Protein AF-A0A402CU19-F1 (afdb_monomer_lite)

Structure (mmCIF, N/CA/C/O backbone):
data_AF-A0A402CU19-F1
#
_entry.id   AF-A0A402CU19-F1
#
loop_
_atom_site.group_PDB
_atom_site.id
_atom_site.type_symbol
_atom_site.label_atom_id
_atom_site.label_alt_id
_atom_site.label_comp_id
_atom_site.label_asym_id
_atom_site.label_entity_id
_atom_site.label_seq_id
_atom_site.pdbx_PDB_ins_code
_atom_site.Cartn_x
_atom_site.Cartn_y
_atom_site.Cartn_z
_atom_site.occupancy
_atom_site.B_iso_or_equiv
_atom_site.auth_seq_id
_atom_site.auth_comp_id
_atom_site.auth_asym_id
_atom_site.auth_atom_id
_atom_site.pdbx_PDB_model_num
ATOM 1 N N . MET A 1 1 ? 17.625 21.996 -28.709 1.00 79.62 1 MET A N 1
ATOM 2 C CA . MET A 1 1 ? 17.773 21.632 -27.275 1.00 79.62 1 MET A CA 1
ATOM 3 C C . MET A 1 1 ? 16.812 20.531 -26.813 1.00 79.62 1 MET A C 1
ATOM 5 O O . MET A 1 1 ? 17.251 19.685 -26.044 1.00 79.62 1 MET A O 1
ATOM 9 N N . LEU A 1 2 ? 15.555 20.482 -27.286 1.00 87.31 2 LEU A N 1
ATOM 10 C CA . LEU A 1 2 ? 14.560 19.470 -26.874 1.00 87.31 2 LEU A CA 1
ATOM 11 C C . LEU A 1 2 ? 15.039 18.010 -27.024 1.00 87.31 2 LEU A C 1
ATOM 13 O O . LEU A 1 2 ? 14.929 17.229 -26.084 1.00 87.31 2 LEU A O 1
ATOM 17 N N . LEU A 1 3 ? 15.655 17.668 -28.165 1.00 84.00 3 LEU A N 1
ATOM 18 C CA . LEU A 1 3 ? 16.144 16.308 -28.442 1.00 84.00 3 LEU A CA 1
ATOM 19 C C . LEU A 1 3 ? 17.204 15.822 -27.436 1.00 84.00 3 LEU A C 1
ATOM 21 O O . LEU A 1 3 ? 17.228 14.650 -27.076 1.00 84.00 3 LEU A O 1
ATOM 25 N N . ARG A 1 4 ? 18.074 16.725 -26.957 1.00 87.56 4 ARG A N 1
ATOM 26 C CA . ARG A 1 4 ? 19.098 16.390 -25.951 1.00 87.56 4 ARG A CA 1
ATOM 27 C C . ARG A 1 4 ? 18.476 16.090 -24.588 1.00 87.56 4 ARG A C 1
ATOM 29 O O . ARG A 1 4 ? 18.949 15.193 -23.904 1.00 87.56 4 ARG A O 1
ATOM 36 N N . ARG A 1 5 ? 17.409 16.804 -24.207 1.00 91.94 5 ARG A N 1
ATOM 37 C CA . ARG A 1 5 ? 16.685 16.541 -22.952 1.00 91.94 5 ARG A CA 1
ATOM 38 C C . ARG A 1 5 ? 15.981 15.186 -22.995 1.00 91.94 5 ARG A C 1
ATOM 40 O O . ARG A 1 5 ? 16.064 14.431 -22.037 1.00 91.94 5 ARG A O 1
ATOM 47 N N . TRP A 1 6 ? 15.374 14.846 -24.130 1.00 91.12 6 TRP A N 1
ATOM 48 C CA . TRP A 1 6 ? 14.712 13.553 -24.318 1.00 91.12 6 TRP A CA 1
ATOM 49 C C . TRP A 1 6 ? 15.668 12.359 -24.169 1.00 91.12 6 TRP A C 1
ATOM 51 O O . TRP A 1 6 ? 15.333 11.401 -23.479 1.00 91.12 6 TRP A O 1
ATOM 61 N N . LYS A 1 7 ? 16.892 12.454 -24.712 1.00 89.69 7 LYS A N 1
ATOM 62 C CA . LYS A 1 7 ? 17.939 11.423 -24.554 1.00 89.69 7 LYS A CA 1
ATOM 63 C C . LYS A 1 7 ? 18.345 11.162 -23.101 1.00 89.69 7 LYS A C 1
ATOM 65 O O . LYS A 1 7 ? 18.773 10.058 -22.794 1.00 89.69 7 LYS A O 1
ATOM 70 N N . LEU A 1 8 ? 18.223 12.162 -22.225 1.00 92.38 8 LEU A N 1
ATOM 71 C CA . LEU A 1 8 ? 18.528 12.028 -20.796 1.00 92.38 8 LEU A CA 1
ATOM 72 C C . LEU A 1 8 ? 17.333 11.503 -19.990 1.00 92.38 8 LEU A C 1
ATOM 74 O O . LEU A 1 8 ? 17.520 10.729 -19.058 1.00 92.38 8 LEU A O 1
ATOM 78 N N . LEU A 1 9 ? 16.106 11.887 -20.351 1.00 94.44 9 LEU A N 1
ATOM 79 C CA . LEU A 1 9 ? 14.897 11.465 -19.633 1.00 94.44 9 LEU A CA 1
ATOM 80 C C . LEU A 1 9 ? 14.490 10.021 -19.944 1.00 94.44 9 LEU A C 1
ATOM 82 O O . LEU A 1 9 ? 14.025 9.314 -19.054 1.00 94.44 9 LEU A O 1
ATOM 86 N N . MET A 1 10 ? 14.678 9.567 -21.185 1.00 94.25 10 MET A N 1
ATOM 87 C CA . MET A 1 10 ? 14.288 8.222 -21.612 1.00 94.25 10 MET A CA 1
ATOM 88 C C . MET A 1 10 ? 14.957 7.086 -20.808 1.00 94.25 10 MET A C 1
ATOM 90 O O . MET A 1 10 ? 14.225 6.209 -20.347 1.00 94.25 10 MET A O 1
ATOM 94 N N . PRO A 1 11 ? 16.288 7.077 -20.561 1.00 95.56 11 PRO A N 1
ATOM 95 C CA . PRO A 1 11 ? 16.910 6.030 -19.750 1.00 95.56 11 PRO A CA 1
ATOM 96 C C . PRO A 1 11 ? 16.453 6.077 -18.289 1.00 95.56 11 PRO A C 1
ATOM 98 O O . PRO A 1 11 ? 16.239 5.024 -17.696 1.00 95.56 11 PRO A O 1
ATOM 101 N N . LEU A 1 12 ? 16.233 7.271 -17.723 1.00 96.44 12 LEU A N 1
ATOM 102 C CA . LEU A 1 12 ? 15.680 7.405 -16.371 1.00 96.44 12 LEU A CA 1
ATOM 103 C C . LEU A 1 12 ? 14.277 6.797 -16.292 1.00 96.44 12 LEU A C 1
ATOM 105 O O . LEU A 1 12 ? 14.012 5.986 -15.411 1.00 96.44 12 LEU A O 1
ATOM 109 N N . GLY A 1 13 ? 13.414 7.112 -17.262 1.00 95.69 13 GLY A N 1
ATOM 110 C CA . GLY A 1 13 ? 12.089 6.508 -17.370 1.00 95.69 13 GLY A CA 1
ATOM 111 C C . GLY A 1 13 ? 12.154 4.985 -17.503 1.00 95.69 13 GLY A C 1
ATOM 112 O O . GLY A 1 13 ? 11.446 4.282 -16.784 1.00 95.69 13 GLY A O 1
ATOM 113 N N . ALA A 1 14 ? 13.037 4.463 -18.361 1.00 97.00 14 ALA A N 1
ATOM 114 C CA . ALA A 1 14 ? 13.229 3.023 -18.535 1.00 97.00 14 ALA A CA 1
ATOM 115 C C . ALA A 1 14 ? 13.629 2.333 -17.220 1.00 97.00 14 ALA A C 1
ATOM 117 O O . ALA A 1 14 ? 13.015 1.334 -16.849 1.00 97.00 14 ALA A O 1
ATOM 118 N N . ILE A 1 15 ? 14.595 2.897 -16.483 1.00 96.88 15 ILE A N 1
ATOM 119 C CA . ILE A 1 15 ? 15.035 2.380 -15.178 1.00 96.88 15 ILE A CA 1
ATOM 120 C C . ILE A 1 15 ? 13.887 2.420 -14.161 1.00 96.88 15 ILE A C 1
ATOM 122 O O . ILE A 1 15 ? 13.668 1.433 -13.460 1.00 96.88 15 ILE A O 1
ATOM 126 N N . SER A 1 16 ? 13.118 3.513 -14.102 1.00 96.56 16 SER A N 1
ATOM 127 C CA . SER A 1 16 ? 11.965 3.625 -13.200 1.00 96.56 16 SER A CA 1
ATOM 128 C C . SER A 1 16 ? 10.896 2.566 -13.489 1.00 96.56 16 SER A C 1
ATOM 130 O O . SER A 1 16 ? 10.439 1.898 -12.562 1.00 96.56 16 SER A O 1
ATOM 132 N N . PHE A 1 17 ? 10.521 2.366 -14.758 1.00 96.75 17 PHE A N 1
ATOM 133 C CA . PHE A 1 17 ? 9.548 1.335 -15.144 1.00 96.75 17 PHE A CA 1
ATOM 134 C C . PHE A 1 17 ? 10.063 -0.078 -14.877 1.00 96.75 17 PHE A C 1
ATOM 136 O O . PHE A 1 17 ? 9.316 -0.920 -14.379 1.00 96.75 17 PHE A O 1
ATOM 143 N N . PHE A 1 18 ? 11.342 -0.329 -15.156 1.00 96.12 18 PHE A N 1
ATOM 144 C CA . PHE A 1 18 ? 11.970 -1.621 -14.916 1.00 96.12 18 PHE A CA 1
ATOM 145 C C . PHE A 1 18 ? 12.020 -1.955 -13.419 1.00 96.12 18 PHE A C 1
ATOM 147 O O . PHE A 1 18 ? 11.590 -3.034 -13.015 1.00 96.12 18 PHE A O 1
ATOM 154 N N . GLY A 1 19 ? 12.449 -1.005 -12.583 1.00 95.56 19 GLY A N 1
ATOM 155 C CA . GLY A 1 19 ? 12.464 -1.157 -11.127 1.00 95.56 19 GLY A CA 1
ATOM 156 C C . GLY A 1 19 ? 11.065 -1.358 -10.540 1.00 95.56 19 GLY A C 1
ATOM 157 O O . GLY A 1 19 ? 10.860 -2.271 -9.740 1.00 95.56 19 GLY A O 1
ATOM 158 N N . ALA A 1 20 ? 10.080 -0.569 -10.986 1.00 93.88 20 ALA A N 1
ATOM 159 C CA . ALA A 1 20 ? 8.684 -0.742 -10.582 1.00 93.88 20 ALA A CA 1
ATOM 160 C C . ALA A 1 20 ? 8.130 -2.119 -10.993 1.00 93.88 20 ALA A C 1
ATOM 162 O O . ALA A 1 20 ? 7.443 -2.768 -10.202 1.00 93.88 20 ALA A O 1
ATOM 163 N N . GLY A 1 21 ? 8.472 -2.584 -12.198 1.00 95.75 21 GLY A N 1
ATOM 164 C CA . GLY A 1 21 ? 8.089 -3.897 -12.707 1.00 95.75 21 GLY A CA 1
ATOM 165 C C . GLY A 1 21 ? 8.689 -5.047 -11.905 1.00 95.75 21 GLY A C 1
ATOM 166 O O . GLY A 1 21 ? 7.947 -5.931 -11.483 1.00 95.75 21 GLY A O 1
ATOM 167 N N . ILE A 1 22 ? 9.999 -5.014 -11.629 1.00 96.31 22 ILE A N 1
ATOM 168 C CA . ILE A 1 22 ? 10.672 -6.033 -10.807 1.00 96.31 22 ILE A CA 1
ATOM 169 C C . ILE A 1 22 ? 10.070 -6.076 -9.405 1.00 96.31 22 ILE A C 1
ATOM 171 O O . ILE A 1 22 ? 9.725 -7.157 -8.932 1.00 96.31 22 ILE A O 1
ATOM 175 N N . ASN A 1 23 ? 9.906 -4.920 -8.755 1.00 93.62 23 ASN A N 1
ATOM 176 C CA . ASN A 1 23 ? 9.351 -4.866 -7.405 1.00 93.62 23 ASN A CA 1
ATOM 177 C C . ASN A 1 23 ? 7.915 -5.411 -7.367 1.00 93.62 23 ASN A C 1
ATOM 179 O O . ASN A 1 23 ? 7.586 -6.242 -6.525 1.00 93.62 23 ASN A O 1
ATOM 183 N N . GLY A 1 24 ? 7.065 -5.009 -8.318 1.00 93.50 24 GLY A N 1
ATOM 184 C CA . GLY A 1 24 ? 5.695 -5.516 -8.409 1.00 93.50 24 GLY A CA 1
ATOM 185 C C . GLY A 1 24 ? 5.629 -7.023 -8.679 1.00 93.50 24 GLY A C 1
ATOM 186 O O . GLY A 1 24 ? 4.779 -7.709 -8.110 1.00 93.50 24 GLY A O 1
ATOM 187 N N . LEU A 1 25 ? 6.537 -7.547 -9.509 1.00 96.19 25 LEU A N 1
ATOM 188 C CA . LEU A 1 25 ? 6.621 -8.974 -9.812 1.00 96.19 25 LEU A CA 1
ATOM 189 C C . LEU A 1 25 ? 7.078 -9.758 -8.579 1.00 96.19 25 LEU A C 1
ATOM 191 O O . LEU A 1 25 ? 6.451 -10.751 -8.226 1.00 96.19 25 LEU A O 1
ATOM 195 N N . TYR A 1 26 ? 8.122 -9.282 -7.895 1.00 95.38 26 TYR A N 1
ATOM 196 C CA . TYR A 1 26 ? 8.619 -9.875 -6.656 1.00 95.38 26 TYR A CA 1
ATOM 197 C C . TYR A 1 26 ? 7.521 -9.938 -5.593 1.00 95.38 26 TYR A C 1
ATOM 199 O O . TYR A 1 26 ? 7.244 -11.009 -5.061 1.00 95.38 26 TYR A O 1
ATOM 207 N N . VAL A 1 27 ? 6.837 -8.818 -5.341 1.00 93.19 27 VAL A N 1
ATOM 208 C CA . VAL A 1 27 ? 5.745 -8.751 -4.360 1.00 93.19 27 VAL A CA 1
ATOM 209 C C . VAL A 1 27 ? 4.610 -9.708 -4.724 1.00 93.19 27 VAL A C 1
ATOM 211 O O . VAL A 1 27 ? 4.114 -10.413 -3.846 1.00 93.19 27 VAL A O 1
ATOM 214 N N . GLY A 1 28 ? 4.214 -9.769 -5.999 1.00 94.69 28 GLY A N 1
ATOM 215 C CA . GLY A 1 28 ? 3.139 -10.657 -6.440 1.00 94.69 28 GLY A CA 1
ATOM 216 C C . GLY A 1 28 ? 3.508 -12.144 -6.423 1.00 94.69 28 GLY A C 1
ATOM 217 O O . GLY A 1 28 ? 2.655 -12.967 -6.111 1.00 94.69 28 GLY A O 1
ATOM 218 N N . LEU A 1 29 ? 4.765 -12.496 -6.710 1.00 96.00 29 LEU A N 1
ATOM 219 C CA . LEU A 1 29 ? 5.249 -13.881 -6.650 1.00 96.00 29 LEU A CA 1
ATOM 220 C C . LEU A 1 29 ? 5.498 -14.351 -5.213 1.00 96.00 29 LEU A C 1
ATOM 222 O O . LEU A 1 29 ? 5.242 -15.509 -4.900 1.00 96.00 29 LEU A O 1
ATOM 226 N N . ALA A 1 30 ? 5.973 -13.463 -4.337 1.00 95.50 30 ALA A N 1
ATOM 227 C CA . ALA A 1 30 ? 6.199 -13.769 -2.927 1.00 95.50 30 ALA A CA 1
ATOM 228 C C . ALA A 1 30 ? 4.889 -13.873 -2.126 1.00 95.50 30 ALA A C 1
ATOM 230 O O . ALA A 1 30 ? 4.855 -14.542 -1.096 1.00 95.50 30 ALA A O 1
ATOM 231 N N . ASN A 1 31 ? 3.811 -13.232 -2.594 1.00 95.44 31 ASN A N 1
ATOM 232 C CA . ASN A 1 31 ? 2.518 -13.184 -1.908 1.00 95.44 31 ASN A CA 1
ATOM 233 C C . ASN A 1 31 ? 1.363 -13.610 -2.840 1.00 95.44 31 ASN A C 1
ATOM 235 O O . ASN A 1 31 ? 0.489 -12.794 -3.144 1.00 95.44 31 ASN A O 1
ATOM 239 N N . PRO A 1 32 ? 1.324 -14.876 -3.303 1.00 95.31 32 PRO A N 1
ATOM 240 C CA . PRO A 1 32 ? 0.263 -15.357 -4.192 1.00 95.31 32 PRO A CA 1
ATOM 241 C C . PRO A 1 32 ? -1.101 -15.463 -3.492 1.00 95.31 32 PRO A C 1
ATOM 243 O O . PRO A 1 32 ? -2.140 -15.437 -4.149 1.00 95.31 32 PRO A O 1
ATOM 246 N N . HIS A 1 33 ? -1.099 -15.569 -2.162 1.00 97.19 33 HIS A N 1
ATOM 247 C CA . HIS A 1 33 ? -2.283 -15.643 -1.312 1.00 97.19 33 HIS A CA 1
ATOM 248 C C . HIS A 1 33 ? -2.141 -14.672 -0.137 1.00 97.19 33 HIS A C 1
ATOM 250 O O . HIS A 1 33 ? -1.013 -14.420 0.300 1.00 97.19 33 HIS A O 1
ATOM 256 N N . PRO A 1 34 ? -3.255 -14.137 0.393 1.00 97.75 34 PRO A N 1
ATOM 257 C CA . PRO A 1 34 ? -3.194 -13.243 1.532 1.00 97.75 34 PRO A CA 1
ATOM 258 C C . PRO A 1 34 ? -2.763 -14.016 2.783 1.00 97.75 34 PRO A C 1
ATOM 260 O O . PRO A 1 34 ? -3.332 -15.057 3.124 1.00 97.75 34 PRO A O 1
ATOM 263 N N . LYS A 1 35 ? -1.762 -13.503 3.498 1.00 97.31 35 LYS A N 1
ATOM 264 C CA . LYS A 1 35 ? -1.313 -14.075 4.768 1.00 97.31 35 LYS A CA 1
ATOM 265 C C . LYS A 1 35 ? -2.293 -13.697 5.875 1.00 97.31 35 LYS A C 1
ATOM 267 O O . LYS A 1 35 ? -2.519 -12.517 6.127 1.00 97.31 35 LYS A O 1
ATOM 272 N N . THR A 1 36 ? -2.869 -14.694 6.542 1.00 97.69 36 THR A N 1
ATOM 273 C CA . THR A 1 36 ? -3.815 -14.454 7.642 1.00 97.69 36 THR A CA 1
ATOM 274 C C . THR A 1 36 ? -3.078 -14.081 8.925 1.00 97.69 36 THR A C 1
ATOM 276 O O . THR A 1 36 ? -2.109 -14.745 9.297 1.00 97.69 36 THR A O 1
ATOM 279 N N . MET A 1 37 ? -3.530 -13.022 9.593 1.00 97.00 37 MET A N 1
ATOM 280 C CA . MET A 1 37 ? -2.935 -12.500 10.823 1.00 97.00 37 MET A CA 1
ATOM 281 C C . MET A 1 37 ? -4.011 -11.810 11.663 1.00 97.00 37 MET A C 1
ATOM 283 O O . MET A 1 37 ? -4.941 -11.231 11.120 1.00 97.00 37 MET A O 1
ATOM 287 N N . THR A 1 38 ? -3.917 -11.862 12.987 1.00 97.12 38 THR A N 1
ATOM 288 C CA . THR A 1 38 ? -4.876 -11.129 13.839 1.00 97.12 38 THR A CA 1
ATOM 289 C C . THR A 1 38 ? -4.484 -9.656 13.957 1.00 97.12 38 THR A C 1
ATOM 291 O O . THR A 1 38 ? -3.296 -9.334 13.890 1.00 97.12 38 THR A O 1
ATOM 294 N N . ALA A 1 39 ? -5.450 -8.763 14.193 1.00 95.50 39 ALA A N 1
ATOM 295 C CA . ALA A 1 39 ? -5.179 -7.338 14.420 1.00 95.50 39 ALA A CA 1
ATOM 296 C C . ALA A 1 39 ? -4.162 -7.106 15.555 1.00 95.50 39 ALA A C 1
ATOM 298 O O . ALA A 1 39 ? -3.282 -6.258 15.439 1.00 95.50 39 ALA A O 1
ATOM 299 N N . ASN A 1 40 ? -4.222 -7.921 16.616 1.00 94.31 40 ASN A N 1
ATOM 300 C CA . ASN A 1 40 ? -3.264 -7.847 17.717 1.00 94.31 40 ASN A CA 1
ATOM 301 C C . ASN A 1 40 ? -1.837 -8.186 17.274 1.00 94.31 40 ASN A C 1
ATOM 303 O O . ASN A 1 40 ? -0.917 -7.412 17.523 1.00 94.31 40 ASN A O 1
ATOM 307 N N . GLN A 1 41 ? -1.648 -9.295 16.556 1.00 94.81 41 GLN A N 1
ATOM 308 C CA . GLN A 1 41 ? -0.329 -9.636 16.026 1.00 94.81 41 GLN A CA 1
ATOM 309 C C . GLN A 1 41 ? 0.182 -8.539 15.089 1.00 94.81 41 GLN A C 1
ATOM 311 O O . GLN A 1 41 ? 1.372 -8.239 15.092 1.00 94.81 41 GLN A O 1
ATOM 316 N N . PHE A 1 42 ? -0.707 -7.980 14.264 1.00 93.50 42 PHE A N 1
ATOM 317 C CA . PHE A 1 42 ? -0.351 -7.016 13.226 1.00 93.50 42 PHE A CA 1
ATOM 318 C C . PHE A 1 42 ? 0.182 -5.708 13.819 1.00 93.50 42 PHE A C 1
ATOM 320 O O . PHE A 1 42 ? 1.130 -5.139 13.291 1.00 93.50 42 PHE A O 1
ATOM 327 N N . ALA A 1 43 ? -0.371 -5.274 14.951 1.00 90.19 43 ALA A N 1
ATOM 328 C CA . ALA A 1 43 ? 0.107 -4.095 15.662 1.00 90.19 43 ALA A CA 1
ATOM 329 C C . ALA A 1 43 ? 1.466 -4.299 16.360 1.00 90.19 43 ALA A C 1
ATOM 331 O O . ALA A 1 43 ? 2.220 -3.347 16.520 1.00 90.19 43 ALA A O 1
ATOM 332 N N . HIS A 1 44 ? 1.797 -5.528 16.773 1.00 90.38 44 HIS A N 1
ATOM 333 C CA . HIS A 1 44 ? 3.054 -5.816 17.483 1.00 90.38 44 HIS A CA 1
ATOM 334 C C . HIS A 1 44 ? 4.206 -6.207 16.551 1.00 90.38 44 HIS A C 1
ATOM 336 O O . HIS A 1 44 ? 5.376 -6.046 16.897 1.00 90.38 44 HIS A O 1
ATOM 342 N N . ILE A 1 45 ? 3.892 -6.764 15.382 1.00 90.44 45 ILE A N 1
ATOM 343 C CA . ILE A 1 45 ? 4.875 -7.217 14.401 1.00 90.44 45 ILE A CA 1
ATOM 344 C C . ILE A 1 45 ? 4.739 -6.303 13.193 1.00 90.44 45 ILE A C 1
ATOM 346 O O . ILE A 1 45 ? 3.844 -6.522 12.383 1.00 90.44 45 ILE A O 1
ATOM 350 N N . ALA A 1 46 ? 5.641 -5.324 13.065 1.00 82.62 46 ALA A N 1
ATOM 351 C CA . ALA A 1 46 ? 5.719 -4.452 11.895 1.00 82.62 46 ALA A CA 1
ATOM 352 C C . ALA A 1 46 ? 5.798 -5.318 10.619 1.00 82.62 46 ALA A C 1
ATOM 354 O O . ALA A 1 46 ? 6.831 -5.950 10.363 1.00 82.62 46 ALA A O 1
ATOM 355 N N . PRO A 1 47 ? 4.709 -5.431 9.840 1.00 88.19 47 PRO A N 1
ATOM 356 C CA . PRO A 1 47 ? 4.666 -6.373 8.744 1.00 88.19 47 PRO A CA 1
ATOM 357 C C . PRO A 1 47 ? 5.436 -5.805 7.556 1.00 88.19 47 PRO A C 1
ATOM 359 O O . PRO A 1 47 ? 5.295 -4.640 7.185 1.00 88.19 47 PRO A O 1
ATOM 362 N N . ASN A 1 48 ? 6.224 -6.663 6.910 1.00 89.75 48 ASN A N 1
ATOM 363 C CA . ASN A 1 48 ? 6.822 -6.339 5.618 1.00 89.75 48 ASN A CA 1
ATOM 364 C C . ASN A 1 48 ? 5.726 -6.146 4.559 1.00 89.75 48 ASN A C 1
ATOM 366 O O . ASN A 1 48 ? 4.608 -6.649 4.710 1.00 89.75 48 ASN A O 1
ATOM 370 N N . SER A 1 49 ? 6.062 -5.479 3.453 1.00 89.38 49 SER A N 1
ATOM 371 C CA . SER A 1 49 ? 5.141 -5.295 2.330 1.00 89.38 49 SER A CA 1
ATOM 372 C C . SER A 1 49 ? 4.642 -6.636 1.824 1.00 89.38 49 SER A C 1
ATOM 374 O O . SER A 1 49 ? 5.414 -7.553 1.545 1.00 89.38 49 SER A O 1
ATOM 376 N N . GLY A 1 50 ? 3.326 -6.750 1.707 1.00 93.44 50 GLY A N 1
ATOM 377 C CA . GLY A 1 50 ? 2.693 -8.003 1.339 1.00 93.44 50 GLY A CA 1
ATOM 378 C C . GLY A 1 50 ? 1.181 -7.896 1.322 1.00 93.44 50 GLY A C 1
ATOM 379 O O . GLY A 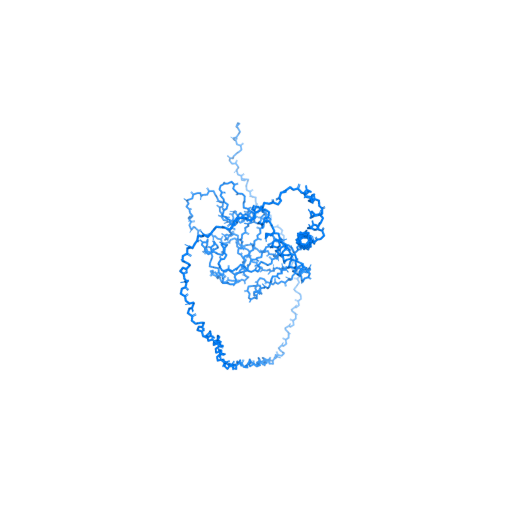1 50 ? 0.609 -6.839 1.600 1.00 93.44 50 GLY A O 1
ATOM 380 N N . TRP A 1 51 ? 0.551 -9.012 0.976 1.00 97.12 51 TRP A N 1
ATOM 381 C CA . TRP A 1 51 ? -0.897 -9.151 0.933 1.00 97.12 51 TRP A CA 1
ATOM 382 C C . TRP A 1 51 ? -1.358 -9.871 2.197 1.00 97.12 51 TRP A C 1
ATOM 384 O O . TRP A 1 51 ? -0.923 -10.995 2.451 1.00 97.12 51 TRP A O 1
ATOM 394 N N . TYR A 1 52 ? -2.205 -9.231 3.002 1.00 97.38 52 TYR A N 1
ATOM 395 C CA . TYR A 1 52 ? -2.611 -9.743 4.310 1.00 97.38 52 TYR A CA 1
ATOM 396 C C . TYR A 1 52 ? -4.130 -9.810 4.439 1.00 97.38 52 TYR A C 1
ATOM 398 O O . TYR A 1 52 ? -4.857 -9.002 3.862 1.00 97.38 52 TYR A O 1
ATOM 406 N N . HIS A 1 53 ? -4.588 -10.779 5.224 1.00 98.12 53 HIS A N 1
ATOM 407 C CA . HIS A 1 53 ? -5.957 -10.900 5.705 1.00 98.12 53 HIS A CA 1
ATOM 408 C C . HIS A 1 53 ? -5.932 -10.715 7.224 1.00 98.12 53 HIS A C 1
ATOM 410 O O . HIS A 1 53 ? -5.499 -11.606 7.959 1.00 98.12 53 HIS A O 1
ATOM 416 N N . VAL A 1 54 ? -6.307 -9.523 7.678 1.00 97.50 54 VAL A N 1
ATOM 417 C CA . VAL A 1 54 ? -6.275 -9.124 9.082 1.00 97.50 54 VAL A CA 1
ATOM 418 C C . VAL A 1 54 ? -7.627 -9.398 9.723 1.00 97.50 54 VAL A C 1
ATOM 420 O O . VAL A 1 54 ? -8.638 -8.858 9.281 1.00 97.50 54 VAL A O 1
ATOM 423 N N . THR A 1 55 ? -7.642 -10.221 10.772 1.00 98.06 55 THR A N 1
ATOM 424 C CA . THR A 1 55 ? -8.878 -10.657 11.433 1.00 98.06 55 THR A CA 1
ATOM 425 C C . THR A 1 55 ? -9.047 -10.087 12.836 1.00 98.06 55 THR A C 1
ATOM 427 O O . THR A 1 55 ? -8.076 -9.805 13.548 1.00 98.06 55 THR A O 1
ATOM 430 N N . GLY A 1 56 ? -10.307 -9.953 13.257 1.00 95.31 56 GLY A N 1
ATOM 431 C CA . GLY A 1 56 ? -10.663 -9.653 14.648 1.00 95.31 56 GLY A CA 1
ATOM 432 C C . GLY A 1 56 ? -10.358 -8.228 15.119 1.00 95.31 56 GLY A C 1
ATOM 433 O O . GLY A 1 56 ? -10.268 -8.016 16.326 1.00 95.31 56 GLY A O 1
ATOM 434 N N . GLY A 1 57 ? -10.192 -7.278 14.197 1.00 95.81 57 GLY A N 1
ATOM 435 C CA . GLY A 1 57 ? -10.071 -5.855 14.514 1.00 95.81 57 GLY A CA 1
ATOM 436 C C . GLY A 1 57 ? -11.420 -5.127 14.544 1.00 95.81 57 GLY A C 1
ATOM 437 O O . GLY A 1 57 ? -12.445 -5.645 14.085 1.00 95.81 57 GLY A O 1
ATOM 438 N N . TYR A 1 58 ? -11.401 -3.912 15.086 1.00 96.00 58 TYR A N 1
ATOM 439 C CA . TYR A 1 58 ? -12.531 -2.986 15.086 1.00 96.00 58 TYR A CA 1
ATOM 440 C C . TYR A 1 58 ? -12.148 -1.729 14.317 1.00 96.00 58 TYR A C 1
ATOM 442 O O . TYR A 1 58 ? -11.162 -1.078 14.646 1.00 96.00 58 TYR A O 1
ATOM 450 N N . LEU A 1 59 ? -12.924 -1.387 13.297 1.00 96.25 59 LEU A N 1
ATOM 451 C CA . LEU A 1 59 ? -12.783 -0.124 12.587 1.00 96.25 59 LEU A CA 1
ATOM 452 C C . LEU A 1 59 ? -13.506 0.973 13.364 1.00 96.25 59 LEU A C 1
ATOM 454 O O . LEU A 1 59 ? -14.704 0.832 13.622 1.00 96.25 59 LEU A O 1
ATOM 458 N N . ASP A 1 60 ? -12.802 2.047 13.715 1.00 95.12 60 ASP A N 1
ATOM 459 C CA . ASP A 1 60 ? -13.412 3.247 14.292 1.00 95.12 60 ASP A CA 1
ATOM 460 C C . ASP A 1 60 ? -13.832 4.210 13.180 1.00 95.12 60 ASP A C 1
ATOM 462 O O . ASP A 1 60 ? -13.039 5.002 12.665 1.00 95.12 60 ASP A O 1
ATOM 466 N N . LEU A 1 61 ? -15.111 4.136 12.812 1.00 94.00 61 LEU A N 1
ATOM 467 C CA . LEU A 1 61 ? -15.697 4.969 11.763 1.00 94.00 61 LEU A CA 1
ATOM 468 C C . LEU A 1 61 ? -15.812 6.442 12.179 1.00 94.00 61 LEU A C 1
ATOM 470 O O . LEU A 1 61 ? -15.943 7.307 11.321 1.00 94.00 61 LEU A O 1
ATOM 474 N N . SER A 1 62 ? -15.744 6.747 13.480 1.00 90.44 62 SER A N 1
ATOM 475 C CA . SER A 1 62 ? -15.834 8.128 13.969 1.00 90.44 62 SER A CA 1
ATOM 476 C C . SER A 1 62 ? -14.552 8.931 13.713 1.00 90.44 62 SER A C 1
ATOM 478 O O . SER A 1 62 ? -14.594 10.163 13.679 1.00 90.44 62 SER A O 1
ATOM 480 N N . GLN A 1 63 ? -13.430 8.235 13.492 1.00 87.62 63 GLN A N 1
ATOM 481 C CA . GLN A 1 63 ? -12.103 8.803 13.248 1.00 87.62 63 GLN A CA 1
ATOM 482 C C . GLN A 1 63 ? -11.641 8.629 11.793 1.00 87.62 63 GLN A C 1
ATOM 484 O O . GLN A 1 63 ? -10.444 8.546 11.513 1.00 87.62 63 GLN A O 1
ATOM 489 N N . SER A 1 64 ? -12.576 8.561 10.845 1.00 91.12 64 SER A N 1
ATOM 490 C CA . SER A 1 64 ? -12.240 8.466 9.426 1.00 91.12 64 SER A CA 1
ATOM 491 C C . SER A 1 64 ? -11.687 9.779 8.869 1.00 91.12 64 SER A C 1
ATOM 493 O O . SER A 1 64 ? -12.227 10.856 9.139 1.00 91.12 64 SER A O 1
ATOM 495 N N . ILE A 1 65 ? -10.676 9.696 8.006 1.00 90.50 65 ILE A N 1
ATOM 496 C CA . ILE A 1 65 ? -10.176 10.835 7.231 1.00 90.50 65 ILE A CA 1
ATOM 497 C C . ILE A 1 65 ? -10.370 10.567 5.744 1.00 90.50 65 ILE A C 1
ATOM 499 O O . ILE A 1 65 ? -9.678 9.728 5.166 1.00 90.50 65 ILE A O 1
ATOM 503 N N . ALA A 1 66 ? -11.256 11.342 5.128 1.00 90.69 66 ALA A N 1
ATOM 504 C CA . ALA A 1 66 ? -11.470 11.329 3.690 1.00 90.69 66 ALA A CA 1
ATOM 505 C C . ALA A 1 66 ? -10.379 12.116 2.954 1.00 90.69 66 ALA A C 1
ATOM 507 O O . ALA A 1 66 ? -10.080 13.265 3.307 1.00 90.69 66 ALA A O 1
ATOM 508 N N . LEU A 1 67 ? -9.785 11.505 1.925 1.00 88.25 67 LEU A N 1
ATOM 509 C CA . LEU A 1 67 ? -8.786 12.130 1.059 1.00 88.25 67 LEU A CA 1
ATOM 510 C C . LEU A 1 67 ? -9.108 11.907 -0.432 1.00 88.25 67 LEU A C 1
ATOM 512 O O . LEU A 1 67 ? -9.684 10.900 -0.846 1.00 88.25 67 LEU A O 1
ATOM 516 N N . THR A 1 68 ? -8.727 12.878 -1.257 1.00 88.50 68 THR A N 1
ATOM 517 C CA . THR A 1 68 ? -8.764 12.817 -2.726 1.00 88.50 68 THR A CA 1
ATOM 518 C C . THR A 1 68 ? -7.554 12.064 -3.274 1.00 88.50 68 THR A C 1
ATOM 520 O O . THR A 1 68 ? -6.585 11.834 -2.553 1.00 88.50 68 THR A O 1
ATOM 523 N N . ASP A 1 69 ? -7.557 11.718 -4.566 1.00 83.12 69 ASP A N 1
ATOM 524 C CA . ASP A 1 69 ? -6.459 10.976 -5.212 1.00 83.12 69 ASP A CA 1
ATOM 525 C C . ASP A 1 69 ? -5.078 11.629 -5.043 1.00 83.12 69 ASP A C 1
ATOM 527 O O . ASP A 1 69 ? -4.070 10.932 -4.912 1.00 83.12 69 ASP A O 1
ATOM 531 N N . ASP A 1 70 ? -5.027 12.958 -4.977 1.00 80.94 70 ASP A N 1
ATOM 532 C CA . ASP A 1 70 ? -3.811 13.745 -4.764 1.00 80.94 70 ASP A CA 1
ATOM 533 C C . ASP A 1 70 ? -3.437 13.933 -3.277 1.00 80.94 70 ASP A C 1
ATOM 535 O O . ASP A 1 70 ? -2.518 14.690 -2.949 1.00 80.94 70 ASP A O 1
ATOM 539 N N . GLY A 1 71 ? -4.127 13.238 -2.367 1.00 78.31 71 GLY A N 1
ATOM 540 C CA . GLY A 1 71 ? -3.875 13.250 -0.925 1.00 78.31 71 GLY A CA 1
ATOM 541 C C . GLY A 1 71 ? -4.304 14.545 -0.233 1.00 78.31 71 GLY A C 1
ATOM 542 O O . GLY A 1 71 ? -3.788 14.879 0.842 1.00 78.31 71 GLY A O 1
ATOM 543 N N . ARG A 1 72 ? -5.206 15.319 -0.846 1.00 82.56 72 ARG A N 1
ATOM 544 C CA . ARG A 1 72 ? -5.807 16.516 -0.243 1.00 82.56 72 ARG A CA 1
ATOM 545 C C . ARG A 1 72 ? -7.126 16.159 0.434 1.00 82.56 72 ARG A C 1
ATOM 547 O O . ARG A 1 72 ? -7.667 15.079 0.246 1.00 82.56 72 ARG A O 1
ATOM 554 N N . ARG A 1 73 ? -7.615 17.059 1.288 1.00 81.81 73 ARG A N 1
ATOM 555 C CA . ARG A 1 73 ? -8.983 16.931 1.798 1.00 81.81 73 ARG A CA 1
ATOM 556 C C . ARG A 1 73 ? -9.935 17.307 0.658 1.00 81.81 73 ARG A C 1
ATOM 558 O O . ARG A 1 73 ? -9.630 18.302 -0.006 1.00 81.81 73 ARG A O 1
ATOM 565 N N . PRO A 1 74 ? -11.024 16.554 0.439 1.00 80.88 74 PRO A N 1
ATOM 566 C CA . PRO A 1 74 ? -11.999 16.894 -0.588 1.00 80.88 74 PRO A CA 1
ATOM 567 C C . PRO A 1 74 ? -12.554 18.295 -0.321 1.00 80.88 74 PRO A C 1
ATOM 569 O O . PRO A 1 74 ? -12.954 18.614 0.802 1.00 80.88 74 PRO A O 1
ATOM 572 N N . GLY A 1 75 ? -12.490 19.156 -1.337 1.00 82.69 75 GLY A N 1
ATOM 573 C CA . GLY A 1 75 ? -13.161 20.446 -1.329 1.00 82.69 75 GLY A CA 1
ATOM 574 C C . GLY A 1 75 ? -14.646 20.311 -1.660 1.00 82.69 75 GLY A C 1
ATOM 575 O O . GLY A 1 75 ? -15.177 19.219 -1.861 1.00 82.69 75 GLY A O 1
ATOM 576 N N . TYR A 1 76 ? -15.329 21.451 -1.751 1.00 79.38 76 TYR A N 1
ATOM 577 C CA . TYR A 1 76 ? -16.722 21.483 -2.182 1.00 79.38 76 TYR A CA 1
ATOM 578 C C . TYR A 1 76 ? -16.848 20.979 -3.630 1.00 79.38 76 TYR A C 1
ATOM 580 O O . TYR A 1 76 ? -16.312 21.599 -4.547 1.00 79.38 76 TYR A O 1
ATOM 588 N N . GLY A 1 77 ? -17.559 19.865 -3.822 1.00 80.56 77 GLY A N 1
ATOM 589 C CA . GLY A 1 77 ? -17.748 19.216 -5.124 1.00 80.56 77 GLY A CA 1
ATOM 590 C C . GLY A 1 77 ? -16.702 18.155 -5.485 1.00 80.56 77 GLY A C 1
ATOM 591 O O . GLY A 1 77 ? -16.879 17.476 -6.495 1.00 80.56 77 GLY A O 1
ATOM 592 N N . ASP A 1 78 ? -15.659 17.966 -4.671 1.00 84.38 78 ASP A N 1
ATOM 593 C CA . ASP A 1 78 ? -14.706 16.874 -4.869 1.00 84.38 78 ASP A CA 1
ATOM 594 C C . ASP A 1 78 ? -15.251 15.585 -4.248 1.00 84.38 78 ASP A C 1
ATOM 596 O O . ASP A 1 78 ? -15.654 15.554 -3.084 1.00 84.38 78 ASP A O 1
ATOM 600 N N . HIS A 1 79 ? -15.211 14.492 -5.005 1.00 82.44 79 HIS A N 1
ATOM 601 C CA . HIS A 1 79 ? -15.504 13.175 -4.454 1.00 82.44 79 HIS A CA 1
ATOM 602 C C . HIS A 1 79 ? -14.255 12.621 -3.755 1.00 82.44 79 HIS A C 1
ATOM 604 O O . HIS A 1 79 ? -13.182 12.596 -4.370 1.00 82.44 79 HIS A O 1
ATOM 610 N N . PRO A 1 80 ? -14.354 12.173 -2.490 1.00 87.06 80 PRO A N 1
ATOM 611 C CA . PRO A 1 80 ? -13.250 11.476 -1.850 1.00 87.06 80 PRO A CA 1
ATOM 612 C C . PRO A 1 80 ? -12.928 10.209 -2.644 1.00 87.06 80 PRO A C 1
ATOM 614 O O . PRO A 1 80 ? -13.824 9.472 -3.052 1.00 87.06 80 PRO A O 1
ATOM 617 N N . ALA A 1 81 ? -11.642 9.974 -2.888 1.00 89.94 81 ALA A N 1
ATOM 618 C CA . ALA A 1 81 ? -11.192 8.782 -3.599 1.00 89.94 81 ALA A CA 1
ATOM 619 C C . ALA A 1 81 ? -11.002 7.602 -2.638 1.00 89.94 81 ALA A C 1
ATOM 621 O O . ALA A 1 81 ? -11.136 6.444 -3.034 1.00 89.94 81 ALA A O 1
ATOM 622 N N . TYR A 1 82 ? -10.656 7.897 -1.382 1.00 92.50 82 TYR A N 1
ATOM 623 C CA . TYR A 1 82 ? -10.443 6.903 -0.341 1.00 92.50 82 TYR A CA 1
ATOM 624 C C . TYR A 1 82 ? -10.550 7.513 1.061 1.00 92.50 82 TYR A C 1
ATOM 626 O O . TYR A 1 82 ? -10.185 8.671 1.280 1.00 92.50 82 TYR A O 1
ATOM 634 N N . ASP A 1 83 ? -10.941 6.676 2.020 1.00 93.75 83 ASP A N 1
ATOM 635 C CA . ASP A 1 83 ? -10.992 7.006 3.444 1.00 93.75 83 ASP A CA 1
ATOM 636 C C . ASP A 1 83 ? -9.949 6.204 4.222 1.00 93.75 83 ASP A C 1
ATOM 638 O O . ASP A 1 83 ? -9.765 5.005 3.995 1.00 93.75 83 ASP A O 1
ATOM 642 N N . TYR A 1 84 ? -9.270 6.866 5.158 1.00 94.62 84 TYR A N 1
ATOM 643 C CA . TYR A 1 84 ? -8.393 6.230 6.140 1.00 94.62 84 TYR A CA 1
ATOM 644 C C . TYR A 1 84 ? -9.153 6.063 7.446 1.00 94.62 84 TYR A C 1
ATOM 646 O O . TYR A 1 84 ? -9.561 7.051 8.050 1.00 94.62 84 TYR A O 1
ATOM 654 N N . ILE A 1 85 ? -9.317 4.821 7.882 1.00 95.25 85 ILE A N 1
ATOM 655 C CA . ILE A 1 85 ? -10.084 4.455 9.072 1.00 95.25 85 ILE A CA 1
ATOM 656 C C . ILE A 1 85 ? -9.139 3.770 10.059 1.00 95.25 85 ILE A C 1
ATOM 658 O O . ILE A 1 85 ? -8.383 2.876 9.672 1.00 95.25 85 ILE A O 1
ATOM 662 N N . ALA A 1 86 ? -9.152 4.193 11.322 1.00 95.25 86 ALA A N 1
ATOM 663 C CA . ALA A 1 86 ? -8.327 3.592 12.366 1.00 95.25 86 ALA A CA 1
ATOM 664 C C . ALA A 1 86 ? -8.782 2.151 12.654 1.00 95.25 86 ALA A C 1
ATOM 666 O O . ALA A 1 86 ? -9.977 1.890 12.822 1.00 95.25 86 ALA A O 1
ATOM 667 N N . LEU A 1 87 ? -7.831 1.215 12.707 1.00 95.69 87 LEU A N 1
ATOM 668 C CA . LEU A 1 87 ? -8.078 -0.177 13.077 1.00 95.69 87 LEU A CA 1
ATOM 669 C C . LEU A 1 87 ? -7.564 -0.430 14.493 1.00 95.69 87 LEU A C 1
ATOM 671 O O . LEU A 1 87 ? -6.359 -0.452 14.733 1.00 95.69 87 LEU A O 1
ATOM 675 N N . HIS A 1 88 ? -8.496 -0.685 15.402 1.00 95.94 88 HIS A N 1
ATOM 676 C CA . HIS A 1 88 ? -8.223 -0.971 16.801 1.00 95.94 88 HIS A CA 1
ATOM 677 C C . HIS A 1 88 ? -8.187 -2.464 17.100 1.00 95.94 88 HIS A C 1
ATOM 679 O O . HIS A 1 88 ? -8.886 -3.285 16.486 1.00 95.94 88 HIS A O 1
ATOM 685 N N . GLN A 1 89 ? -7.381 -2.811 18.099 1.00 95.50 89 GLN A N 1
ATOM 686 C CA . GLN A 1 89 ? -7.305 -4.168 18.620 1.00 95.50 89 GLN A CA 1
ATOM 687 C C . GLN A 1 89 ? -8.448 -4.443 19.609 1.00 95.50 89 GLN A C 1
ATOM 689 O O . GLN A 1 89 ? -8.933 -3.534 20.287 1.00 95.50 89 GLN A O 1
ATOM 694 N N . PRO A 1 90 ? -8.869 -5.712 19.765 1.00 92.25 90 PRO A N 1
ATOM 695 C CA . PRO A 1 90 ? -9.763 -6.079 20.854 1.00 92.25 90 PRO A CA 1
ATOM 696 C C . PRO A 1 90 ? -9.110 -5.746 22.204 1.00 92.25 90 PRO A C 1
ATOM 698 O O . PRO A 1 90 ? -7.987 -6.175 22.467 1.00 92.25 90 PRO A O 1
ATOM 701 N N . ASN A 1 91 ? -9.846 -5.050 23.074 1.00 91.69 91 ASN A N 1
ATOM 702 C CA . ASN A 1 91 ? -9.415 -4.633 24.419 1.00 91.69 91 ASN A CA 1
ATOM 703 C C . ASN A 1 91 ? -8.285 -3.588 24.453 1.00 91.69 91 ASN A C 1
ATOM 705 O O . ASN A 1 91 ? -7.581 -3.479 25.457 1.00 91.69 91 ASN A O 1
ATOM 709 N N . GLU A 1 92 ? -8.098 -2.826 23.377 1.00 92.56 92 GLU A N 1
ATOM 710 C CA . GLU A 1 92 ? -7.184 -1.687 23.384 1.00 92.56 92 GLU A CA 1
ATOM 711 C C . GLU A 1 92 ? -7.666 -0.607 24.364 1.00 92.56 92 GLU A C 1
ATOM 713 O O . GLU A 1 92 ? -8.865 -0.332 24.472 1.00 92.56 92 GLU A O 1
ATOM 718 N N . ALA A 1 93 ? -6.739 -0.010 25.118 1.00 92.19 93 ALA A N 1
ATOM 719 C CA . ALA A 1 93 ? -7.098 1.037 26.062 1.00 92.19 93 ALA A CA 1
ATOM 720 C C . ALA A 1 93 ? -7.567 2.295 25.303 1.00 92.19 93 ALA A C 1
ATOM 722 O O . ALA A 1 93 ? -7.000 2.623 24.253 1.00 92.19 93 ALA A O 1
ATOM 723 N N . PRO A 1 94 ? -8.554 3.042 25.830 1.00 86.31 94 PRO A N 1
ATOM 724 C CA . PRO A 1 94 ? -8.936 4.327 25.258 1.00 86.31 94 PRO A CA 1
ATOM 725 C C . PRO A 1 94 ? -7.716 5.251 25.154 1.00 86.31 94 PRO A C 1
ATOM 727 O O . PRO A 1 94 ? -6.923 5.329 26.091 1.00 86.31 94 PRO A O 1
ATOM 730 N N . ASN A 1 95 ? -7.592 5.981 24.042 1.00 85.69 95 ASN A N 1
ATOM 731 C CA . ASN A 1 95 ? -6.479 6.900 23.748 1.00 85.69 95 ASN A CA 1
ATOM 732 C C . ASN A 1 95 ? -5.112 6.237 23.492 1.00 85.69 95 ASN A C 1
ATOM 734 O O . ASN A 1 95 ? -4.089 6.923 23.528 1.00 85.69 95 ASN A O 1
ATOM 738 N N . THR A 1 96 ? -5.068 4.930 23.221 1.00 91.81 96 THR A N 1
ATOM 739 C CA . THR A 1 96 ? -3.838 4.297 22.719 1.00 91.81 96 THR A CA 1
ATOM 740 C C . THR A 1 96 ? -3.522 4.843 21.321 1.00 91.81 96 THR A C 1
ATOM 742 O O . THR A 1 96 ? -4.451 4.995 20.521 1.00 91.81 96 THR A O 1
ATOM 745 N N . PRO A 1 97 ? -2.252 5.179 21.013 1.00 93.25 97 PRO A N 1
ATOM 746 C CA . PRO A 1 97 ? -1.877 5.622 19.680 1.00 93.25 97 PRO A CA 1
ATOM 747 C C . PRO A 1 97 ? -2.249 4.596 18.608 1.00 93.25 97 PRO A C 1
ATOM 749 O O . PRO A 1 97 ? -1.974 3.404 18.747 1.00 93.25 97 PRO A O 1
ATOM 752 N N . VAL A 1 98 ? -2.855 5.067 17.522 1.00 92.75 98 VAL A N 1
ATOM 753 C CA . VAL A 1 98 ? -3.278 4.204 16.420 1.00 92.75 98 VAL A CA 1
ATO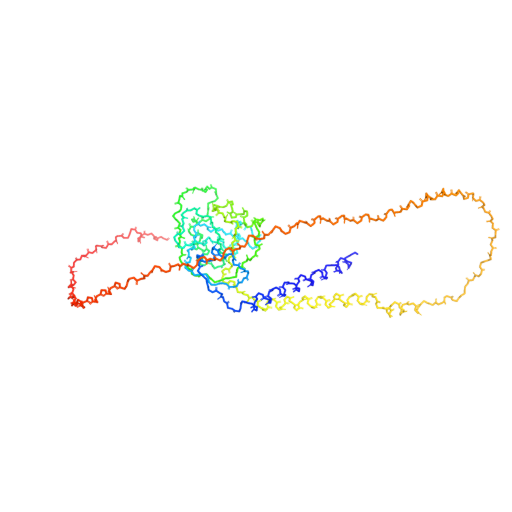M 754 C C . VAL A 1 98 ? -2.051 3.812 15.606 1.00 92.75 98 VAL A C 1
ATOM 756 O O . VAL A 1 98 ? -1.392 4.659 15.000 1.00 92.75 98 VAL A O 1
ATOM 759 N N . SER A 1 99 ? -1.761 2.514 15.572 1.00 92.50 99 SER A N 1
ATOM 760 C CA . SER A 1 99 ? -0.654 1.942 14.794 1.00 92.50 99 SER A CA 1
ATOM 761 C C . SER A 1 99 ? -1.067 1.504 13.390 1.00 92.50 99 SER A C 1
ATOM 763 O O . SER A 1 99 ? -0.226 1.435 12.496 1.00 92.50 99 SER A O 1
ATOM 765 N N . VAL A 1 100 ? -2.356 1.227 13.164 1.00 94.00 100 VAL A N 1
ATOM 766 C CA . VAL A 1 100 ? -2.846 0.658 11.903 1.00 94.00 100 VAL A CA 1
ATOM 767 C C . VAL A 1 100 ? -4.001 1.483 11.349 1.00 94.00 100 VAL A C 1
ATOM 769 O O . VAL A 1 100 ? -5.034 1.634 11.998 1.00 94.00 100 VAL A O 1
ATOM 772 N N . PHE A 1 101 ? -3.855 1.956 10.112 1.00 94.88 101 PHE A N 1
ATOM 773 C CA . PHE A 1 101 ? -4.953 2.542 9.343 1.00 94.88 101 PHE A CA 1
ATOM 774 C C . PHE A 1 101 ? -5.332 1.652 8.171 1.00 94.88 101 PHE A C 1
ATOM 776 O O . PHE A 1 101 ? -4.487 1.080 7.479 1.00 94.88 101 PHE A O 1
ATOM 783 N N . VAL A 1 102 ? -6.627 1.590 7.906 1.00 96.19 102 VAL A N 1
ATOM 784 C CA . VAL A 1 102 ? -7.196 0.928 6.742 1.00 96.19 102 VAL A CA 1
ATOM 785 C C . VAL A 1 102 ? -7.606 2.001 5.750 1.00 96.19 102 VAL A C 1
ATOM 787 O O . VAL A 1 102 ? -8.473 2.820 6.032 1.00 96.19 102 VAL A O 1
ATOM 790 N N . ARG A 1 103 ? -6.962 2.001 4.585 1.00 95.94 103 ARG A N 1
ATOM 791 C CA . ARG A 1 103 ? -7.336 2.826 3.442 1.00 95.94 103 ARG A CA 1
ATOM 792 C C . ARG A 1 103 ? -8.349 2.063 2.601 1.00 95.94 103 ARG A C 1
ATOM 794 O O . ARG A 1 103 ? -7.962 1.113 1.918 1.00 95.94 103 ARG A O 1
ATOM 801 N N . THR A 1 104 ? -9.604 2.488 2.615 1.00 96.81 104 THR A N 1
ATOM 802 C CA . THR A 1 104 ? -10.685 1.862 1.848 1.00 96.81 104 THR A CA 1
ATOM 803 C C . THR A 1 104 ? -11.222 2.796 0.768 1.00 96.81 104 THR A C 1
ATOM 805 O O . THR A 1 104 ? -11.185 4.014 0.908 1.00 96.81 104 THR A O 1
ATOM 808 N N . ALA A 1 105 ? -11.683 2.202 -0.329 1.00 95.94 105 ALA A N 1
ATOM 809 C CA . ALA A 1 105 ? -12.445 2.864 -1.389 1.00 95.94 105 ALA A CA 1
ATOM 810 C C . ALA A 1 105 ? -13.837 2.217 -1.541 1.00 95.94 105 ALA A C 1
ATOM 812 O O . ALA A 1 105 ? -14.487 2.370 -2.574 1.00 95.94 105 ALA A O 1
ATOM 813 N N . ASP A 1 106 ? -14.265 1.424 -0.548 1.00 96.50 106 ASP A N 1
ATOM 814 C CA . ASP A 1 106 ? -15.601 0.837 -0.521 1.00 96.50 106 ASP A CA 1
ATOM 815 C C . ASP A 1 106 ? -16.628 1.937 -0.205 1.00 96.50 106 ASP A C 1
ATOM 817 O O . ASP A 1 106 ? -16.611 2.475 0.910 1.00 96.50 106 ASP A O 1
ATOM 821 N N .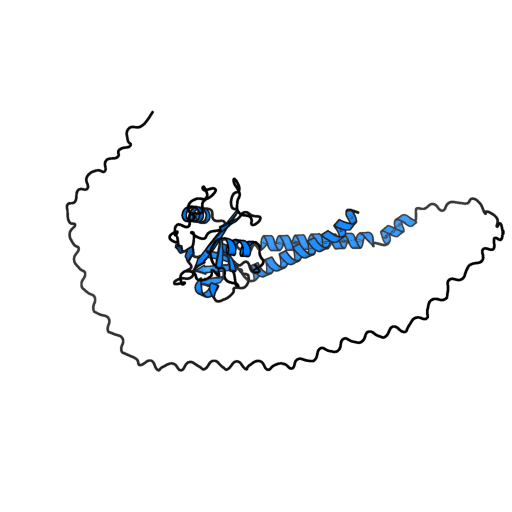 PRO A 1 107 ? -17.550 2.258 -1.134 1.00 94.75 107 PRO A N 1
ATOM 822 C CA . PRO A 1 107 ? -18.540 3.306 -0.915 1.00 94.75 107 PRO A CA 1
ATOM 823 C C . PRO A 1 107 ? -19.415 3.044 0.316 1.00 94.75 107 PRO A C 1
ATOM 825 O O . PRO A 1 107 ? -19.844 3.997 0.958 1.00 94.75 107 PRO A O 1
ATOM 828 N N . ALA A 1 108 ? -19.650 1.781 0.694 1.00 94.25 108 ALA A N 1
ATOM 829 C CA . ALA A 1 108 ? -20.452 1.454 1.871 1.00 94.25 108 ALA A CA 1
ATOM 830 C C . ALA A 1 108 ? -19.730 1.798 3.184 1.00 94.25 108 ALA A C 1
ATOM 832 O O . ALA A 1 108 ? -20.363 2.252 4.138 1.00 94.25 108 ALA A O 1
ATOM 833 N N . LEU A 1 109 ? -18.410 1.589 3.250 1.00 94.12 109 LEU A N 1
ATOM 834 C CA . LEU A 1 109 ? -17.607 1.983 4.411 1.00 94.12 109 LEU A CA 1
ATOM 835 C C . LEU A 1 109 ? -17.412 3.495 4.467 1.00 94.12 109 LEU A C 1
ATOM 837 O O . LEU A 1 109 ? -17.517 4.060 5.550 1.00 94.12 109 LEU A O 1
ATOM 841 N N . MET A 1 110 ? -17.189 4.134 3.318 1.00 93.75 110 MET A N 1
ATOM 842 C CA . MET A 1 110 ? -17.047 5.589 3.228 1.00 93.75 110 MET A CA 1
ATOM 843 C C . MET A 1 110 ? -18.334 6.308 3.641 1.00 93.75 110 MET A C 1
ATOM 845 O O . MET A 1 110 ? -18.299 7.248 4.427 1.00 93.75 110 MET A O 1
ATOM 849 N N . GLN A 1 111 ? -19.496 5.821 3.194 1.00 92.06 111 GLN A N 1
ATOM 850 C CA . GLN A 1 111 ? -20.782 6.368 3.621 1.00 92.06 111 GLN A CA 1
ATOM 851 C C . GLN A 1 111 ? -21.005 6.165 5.126 1.00 92.06 111 GLN A C 1
ATOM 853 O O . GLN A 1 111 ? -21.334 7.115 5.828 1.00 92.06 111 GLN A O 1
ATOM 858 N N . ALA A 1 112 ? -20.745 4.963 5.651 1.00 92.62 112 ALA A N 1
ATOM 859 C CA . ALA A 1 112 ? -20.877 4.696 7.084 1.00 92.62 112 ALA A CA 1
ATOM 860 C C . ALA A 1 112 ? -19.924 5.555 7.938 1.00 92.62 112 ALA A C 1
ATOM 862 O O . ALA A 1 112 ? -20.277 5.963 9.043 1.00 92.62 112 ALA A O 1
ATOM 863 N N . ALA A 1 113 ? -18.724 5.835 7.428 1.00 92.50 113 ALA A N 1
ATOM 864 C CA . ALA A 1 113 ? -17.760 6.747 8.025 1.00 92.50 113 ALA A CA 1
ATOM 865 C C . ALA A 1 113 ? -18.245 8.206 7.977 1.00 92.50 113 ALA A C 1
ATOM 867 O O . ALA A 1 113 ? -18.191 8.916 8.980 1.00 92.50 113 ALA A O 1
ATOM 868 N N . GLN A 1 114 ? -18.809 8.651 6.854 1.00 90.31 114 GLN A N 1
ATOM 869 C CA . GLN A 1 114 ? -19.411 9.978 6.720 1.00 90.31 114 GLN A CA 1
ATOM 870 C C . GLN A 1 114 ? -20.599 10.173 7.679 1.00 90.31 114 GLN A C 1
ATOM 872 O O . GLN A 1 114 ? -20.682 11.202 8.354 1.00 90.31 114 GLN A O 1
ATOM 877 N N . ASP A 1 115 ? -21.458 9.163 7.806 1.00 90.44 115 ASP A N 1
ATOM 878 C CA . ASP A 1 115 ? -22.595 9.152 8.728 1.00 90.44 115 ASP A CA 1
ATOM 879 C C . ASP A 1 115 ? -22.122 9.162 10.193 1.00 90.44 115 ASP A C 1
ATOM 881 O O . ASP A 1 115 ? -22.587 9.970 11.000 1.00 90.44 115 ASP A O 1
ATOM 885 N N . ALA A 1 116 ? -21.133 8.328 10.541 1.00 89.81 116 ALA A N 1
ATOM 886 C CA . ALA A 1 116 ? -20.537 8.287 11.881 1.00 89.81 116 ALA A CA 1
ATOM 887 C C . ALA A 1 116 ? -19.776 9.579 12.226 1.00 89.81 116 ALA A C 1
ATOM 889 O O . ALA A 1 116 ? -19.744 10.013 13.381 1.00 89.81 116 ALA A O 1
ATOM 890 N N . SER A 1 117 ? -19.190 10.225 11.217 1.00 84.94 117 SER A N 1
ATOM 891 C CA . SER A 1 117 ? -18.541 11.528 11.332 1.00 84.94 117 SER A CA 1
ATOM 892 C C . SER A 1 117 ? -19.535 12.702 11.258 1.00 84.94 117 SER A C 1
ATOM 894 O O . SER A 1 117 ? -19.123 13.866 11.224 1.00 84.94 117 SER A O 1
ATOM 896 N N . GLY A 1 118 ? -20.840 12.429 11.325 1.00 79.62 118 GLY A N 1
ATOM 897 C CA . GLY A 1 118 ? -21.885 13.428 11.527 1.00 79.62 118 GLY A CA 1
ATOM 898 C C . GLY A 1 118 ? -22.1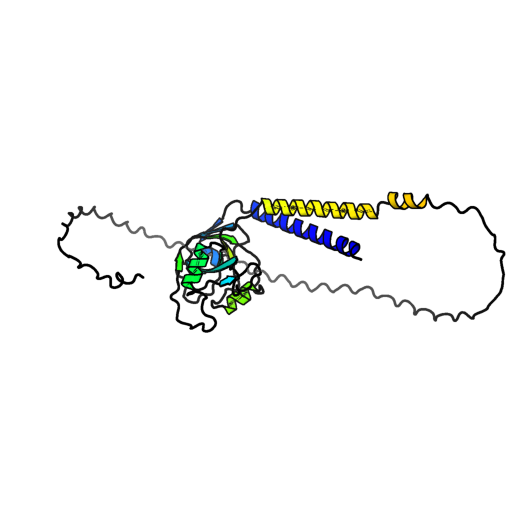75 14.329 10.329 1.00 79.62 118 GLY A C 1
ATOM 899 O O . GLY A 1 118 ? -22.693 15.415 10.558 1.00 79.62 118 GLY A O 1
ATOM 900 N N . GLY A 1 119 ? -21.862 13.895 9.101 1.00 66.75 119 GLY A N 1
ATOM 901 C CA . GLY A 1 119 ? -22.224 14.599 7.867 1.00 66.75 119 GLY A CA 1
ATOM 902 C C . GLY A 1 119 ? -21.484 15.928 7.674 1.00 66.75 119 GLY A C 1
ATOM 903 O O . GLY A 1 119 ? -21.673 16.895 8.404 1.00 66.75 119 GLY A O 1
ATOM 904 N N . SER A 1 120 ? -20.634 15.993 6.652 1.00 53.78 120 SER A N 1
ATOM 905 C CA . SER A 1 120 ? -19.784 17.144 6.307 1.00 53.78 120 SER A CA 1
ATOM 906 C C . SER A 1 120 ? -20.542 18.370 5.742 1.00 53.78 120 SER A C 1
ATOM 908 O O . SER A 1 120 ? -20.043 19.024 4.827 1.00 53.78 120 SER A O 1
ATOM 910 N N . ASP A 1 121 ? -21.715 18.716 6.271 1.00 56.47 121 ASP A N 1
ATOM 911 C CA . ASP A 1 121 ? -22.486 19.882 5.804 1.00 56.47 121 ASP A CA 1
ATOM 912 C C . ASP A 1 121 ? -22.155 21.183 6.559 1.00 56.47 121 ASP A C 1
ATOM 914 O O . ASP A 1 121 ? -22.610 22.260 6.177 1.00 56.47 121 ASP A O 1
ATOM 918 N N . SER A 1 122 ? -21.324 21.149 7.603 1.00 46.75 122 SER A N 1
ATOM 919 C CA . SER A 1 122 ? -21.060 22.326 8.435 1.00 46.75 122 SER A CA 1
ATOM 920 C C . SER A 1 122 ? -19.704 22.969 8.146 1.00 46.75 122 SER A C 1
ATOM 922 O O . SER A 1 122 ? -18.672 22.697 8.765 1.00 46.75 122 SER A O 1
ATOM 924 N N . SER A 1 123 ? -19.736 23.930 7.225 1.00 48.69 123 SER A N 1
ATOM 925 C CA . SER A 1 123 ? -18.799 25.045 7.205 1.00 48.69 123 SER A CA 1
ATOM 926 C C . SER A 1 123 ? -18.811 25.752 8.567 1.00 48.69 123 SER A C 1
ATOM 928 O O . SER A 1 123 ? -19.664 26.593 8.830 1.00 48.69 123 SER A O 1
ATOM 930 N N . GLY A 1 124 ? -17.850 25.416 9.425 1.00 49.44 124 GLY A N 1
ATOM 931 C CA . GLY A 1 124 ? -17.436 26.276 10.528 1.00 49.44 124 GLY A CA 1
ATOM 932 C C . GLY A 1 124 ? -18.255 26.169 11.808 1.00 49.44 124 GLY A C 1
ATOM 933 O O . GLY A 1 124 ? -18.851 27.145 12.217 1.00 49.44 124 GLY A O 1
ATOM 934 N N . GLU A 1 125 ? -18.212 25.022 12.475 1.00 46.72 125 GLU A N 1
ATOM 935 C CA . GLU A 1 125 ? -17.982 24.945 13.925 1.00 46.72 125 GLU A CA 1
ATOM 936 C C . GLU A 1 125 ? -17.899 23.466 14.286 1.00 46.72 125 GLU A C 1
ATOM 938 O O . GLU A 1 125 ? -18.894 22.754 14.399 1.00 46.72 125 GLU A O 1
ATOM 943 N N . GLN A 1 126 ? -16.668 22.974 14.408 1.00 48.69 126 GLN A N 1
ATOM 944 C CA . GLN A 1 126 ? -16.384 21.616 14.844 1.00 48.69 126 GLN A CA 1
ATOM 945 C C . GLN A 1 126 ? -16.652 21.555 16.353 1.00 48.69 126 GLN A C 1
ATOM 947 O O . GLN A 1 126 ? -15.734 21.555 17.169 1.00 48.69 126 GLN A O 1
ATOM 952 N N . THR A 1 127 ? -17.926 21.608 16.748 1.00 48.53 127 THR A N 1
ATOM 953 C CA . THR A 1 127 ? -18.319 21.437 18.144 1.00 48.53 127 THR A CA 1
ATOM 954 C C . THR A 1 127 ? -17.880 20.046 18.573 1.00 48.53 127 THR A C 1
ATOM 956 O O . THR A 1 127 ? -18.385 19.043 18.064 1.00 48.53 127 THR A O 1
ATOM 959 N N . VAL A 1 128 ? -16.910 20.008 19.488 1.00 54.88 128 VAL A N 1
ATOM 960 C CA . VAL A 1 128 ? -16.313 18.824 20.119 1.00 54.88 128 VAL A CA 1
ATOM 961 C C . VAL A 1 128 ? -17.339 18.167 21.052 1.00 54.88 128 VAL A C 1
ATOM 963 O O . VAL A 1 128 ? -17.123 18.014 22.251 1.00 54.88 128 VAL A O 1
ATOM 966 N N . TYR A 1 129 ? -18.516 17.823 20.535 1.00 51.59 129 TYR A N 1
ATOM 967 C CA . TYR A 1 129 ? -19.408 16.919 21.240 1.00 51.59 129 TYR A CA 1
ATOM 968 C C . TYR A 1 129 ? -18.783 15.537 21.152 1.00 51.59 129 TYR A C 1
ATOM 970 O O . TYR A 1 129 ? -18.471 15.070 20.058 1.00 51.59 129 TYR A O 1
ATOM 978 N N . ALA A 1 130 ? -18.543 14.931 22.316 1.00 55.81 130 ALA A N 1
ATOM 979 C CA . ALA A 1 130 ? -17.970 13.603 22.468 1.00 55.81 130 ALA A CA 1
ATOM 980 C C . ALA A 1 130 ? -18.761 12.600 21.619 1.00 55.81 130 ALA A C 1
ATOM 982 O O . ALA A 1 130 ? -19.817 12.112 22.023 1.00 55.81 130 ALA A O 1
ATOM 983 N N . ARG A 1 131 ? -18.273 12.340 20.405 1.00 63.12 131 ARG A N 1
ATOM 984 C CA . ARG A 1 131 ? -18.879 11.371 19.503 1.00 63.12 131 ARG A CA 1
ATOM 985 C C . ARG A 1 131 ? -18.678 10.011 20.130 1.00 63.12 131 ARG A C 1
ATOM 987 O O . ARG A 1 131 ? -17.553 9.626 20.439 1.00 63.12 131 ARG A O 1
ATOM 994 N N . THR A 1 132 ? -19.779 9.311 20.372 1.00 72.44 132 THR A N 1
ATOM 995 C CA . THR A 1 132 ? -19.711 7.912 20.769 1.00 72.44 132 THR A CA 1
ATOM 996 C C . THR A 1 132 ? -19.002 7.168 19.640 1.00 72.44 132 THR A C 1
ATOM 998 O O . THR A 1 132 ? -19.457 7.262 18.498 1.00 72.44 132 THR A O 1
ATOM 1001 N N . PRO A 1 133 ? -17.872 6.499 19.911 1.00 76.62 133 PRO A N 1
ATOM 1002 C CA . PRO A 1 133 ? -17.124 5.837 18.860 1.00 76.62 133 PRO A CA 1
ATOM 1003 C C . PRO A 1 133 ? -17.991 4.749 18.228 1.00 76.62 133 PRO A C 1
ATOM 1005 O O . PRO A 1 133 ? -18.602 3.926 18.919 1.00 76.62 133 PRO A O 1
ATOM 1008 N N . VAL A 1 134 ? -18.073 4.773 16.899 1.00 87.00 134 VAL A N 1
ATOM 1009 C CA . VAL A 1 134 ? -18.854 3.809 16.122 1.00 87.00 134 VAL A CA 1
ATOM 1010 C C . VAL A 1 134 ? -17.896 2.730 15.644 1.00 87.00 134 VAL A C 1
ATOM 1012 O O . VAL A 1 134 ? -17.269 2.846 14.590 1.00 87.00 134 VAL A O 1
ATOM 1015 N N . TYR A 1 135 ? -17.766 1.682 16.454 1.00 91.62 135 TYR A N 1
ATOM 1016 C CA . TYR A 1 135 ? -16.910 0.547 16.138 1.00 91.62 135 TYR A CA 1
ATOM 1017 C C . TYR A 1 135 ? -17.639 -0.473 15.271 1.00 91.62 135 TYR A C 1
ATOM 1019 O O . TYR A 1 135 ? -18.687 -1.002 15.651 1.00 91.62 135 TYR A O 1
ATOM 1027 N N . ARG A 1 136 ? -17.041 -0.826 14.132 1.00 94.69 136 ARG A N 1
ATOM 1028 C CA . ARG A 1 136 ? -17.506 -1.925 13.281 1.00 94.69 136 ARG A CA 1
ATOM 1029 C C . ARG A 1 136 ? -16.485 -3.053 13.286 1.00 94.69 136 ARG A C 1
ATOM 1031 O O . ARG A 1 136 ? -15.338 -2.866 12.894 1.00 94.69 136 ARG A O 1
ATOM 1038 N N . ARG A 1 137 ? -16.907 -4.248 13.703 1.00 95.62 137 ARG A N 1
ATOM 1039 C CA . ARG A 1 137 ? -16.073 -5.451 13.605 1.00 95.62 137 ARG A CA 1
ATOM 1040 C C . ARG A 1 137 ? -16.064 -5.942 12.161 1.00 95.62 137 ARG A C 1
ATOM 1042 O O . ARG A 1 137 ? -17.127 -6.227 11.610 1.00 95.62 137 ARG A O 1
ATOM 1049 N N . MET A 1 138 ? -14.883 -6.044 11.565 1.00 95.62 138 MET A N 1
ATOM 1050 C CA . MET A 1 138 ? -14.723 -6.512 10.192 1.00 95.62 138 MET A CA 1
ATOM 1051 C C . MET A 1 138 ? -13.329 -7.102 9.994 1.00 95.62 138 MET A C 1
ATOM 1053 O O . MET A 1 138 ? -12.353 -6.596 10.546 1.00 95.62 138 MET A O 1
ATOM 1057 N N . ASP A 1 139 ? -13.252 -8.164 9.197 1.00 97.25 139 ASP A N 1
ATOM 1058 C CA . ASP A 1 139 ? -11.980 -8.700 8.728 1.00 97.25 139 ASP A CA 1
ATOM 1059 C C . ASP A 1 139 ? -11.584 -7.971 7.438 1.00 97.25 139 ASP A C 1
ATOM 1061 O O . ASP A 1 139 ? -12.408 -7.780 6.541 1.00 97.25 139 ASP A O 1
ATOM 1065 N N . ILE A 1 140 ? -10.324 -7.556 7.346 1.00 97.00 140 ILE A N 1
ATOM 1066 C CA . ILE A 1 140 ? -9.822 -6.685 6.280 1.00 97.00 140 ILE A CA 1
ATOM 1067 C C . ILE A 1 140 ? -8.825 -7.457 5.434 1.00 97.00 140 ILE A C 1
ATOM 1069 O O . ILE A 1 140 ? -7.918 -8.099 5.958 1.00 97.00 140 ILE A O 1
ATOM 1073 N N . THR A 1 141 ? -8.964 -7.391 4.111 1.00 98.19 141 THR A N 1
ATOM 1074 C CA . THR A 1 141 ? -8.030 -8.054 3.192 1.00 98.19 141 THR A CA 1
ATOM 1075 C C . THR A 1 141 ? -7.409 -7.022 2.282 1.00 98.19 141 THR A C 1
ATOM 1077 O O . THR A 1 141 ? -8.106 -6.416 1.477 1.00 98.19 141 THR A O 1
ATOM 1080 N N . GLY A 1 142 ? -6.097 -6.835 2.370 1.00 97.19 142 GLY A N 1
ATOM 1081 C CA . GLY A 1 142 ? -5.463 -5.729 1.675 1.00 97.19 142 GLY A CA 1
ATOM 1082 C C . GLY A 1 142 ? -3.952 -5.817 1.570 1.00 97.19 142 GLY A C 1
ATOM 1083 O O . GLY A 1 142 ? -3.290 -6.636 2.211 1.00 97.19 142 GLY A O 1
ATOM 1084 N N . MET A 1 143 ? -3.406 -4.958 0.716 1.00 96.19 143 MET A N 1
ATOM 1085 C CA . MET A 1 143 ? -1.964 -4.796 0.549 1.00 96.19 143 MET A CA 1
ATOM 1086 C C . MET A 1 143 ? -1.425 -3.815 1.585 1.00 96.19 143 MET A C 1
ATOM 1088 O O . MET A 1 143 ? -1.903 -2.683 1.681 1.00 96.19 143 MET A O 1
ATOM 1092 N N . VAL A 1 144 ? -0.390 -4.227 2.310 1.00 95.25 144 VAL A N 1
ATOM 1093 C CA . VAL A 1 144 ? 0.334 -3.351 3.234 1.00 95.25 144 VAL A CA 1
ATOM 1094 C C . VAL A 1 144 ? 1.228 -2.407 2.447 1.00 95.25 144 VAL A C 1
ATOM 1096 O O . VAL A 1 144 ? 2.067 -2.836 1.650 1.00 95.25 144 VAL A O 1
ATOM 1099 N N . GLN A 1 145 ? 1.057 -1.112 2.686 1.00 89.25 145 GLN A N 1
ATOM 1100 C CA . GLN A 1 145 ? 1.887 -0.069 2.107 1.00 89.25 145 GLN A CA 1
ATOM 1101 C C . GLN A 1 145 ? 3.071 0.196 3.032 1.00 89.25 145 GLN A C 1
ATOM 1103 O O . GLN A 1 145 ? 2.983 0.974 3.975 1.00 89.25 145 GLN A O 1
ATOM 1108 N N . THR A 1 146 ? 4.196 -0.466 2.769 1.00 72.50 146 THR A N 1
ATOM 1109 C CA . THR A 1 146 ? 5.456 -0.129 3.443 1.00 72.50 146 THR A CA 1
ATOM 1110 C C . THR A 1 146 ? 5.989 1.210 2.965 1.00 72.50 146 THR A C 1
ATOM 1112 O O . THR A 1 146 ? 5.925 1.510 1.772 1.00 72.50 146 THR A O 1
ATOM 1115 N N . GLY A 1 147 ? 6.631 1.946 3.870 1.00 59.28 147 GLY A N 1
ATOM 1116 C CA . GLY A 1 147 ? 7.410 3.128 3.510 1.00 59.28 147 GLY A CA 1
ATOM 1117 C C . GLY A 1 147 ? 6.651 4.448 3.593 1.00 59.28 147 GLY A C 1
ATOM 1118 O O . GLY A 1 147 ? 7.139 5.438 3.055 1.00 59.28 147 GLY A O 1
ATOM 1119 N N . MET A 1 148 ? 5.509 4.505 4.289 1.00 60.38 148 MET A N 1
ATOM 1120 C CA . MET A 1 148 ? 5.064 5.787 4.837 1.00 60.38 148 MET A CA 1
ATOM 1121 C C . MET A 1 148 ? 6.003 6.147 5.985 1.00 60.38 148 MET A C 1
ATOM 1123 O O . MET A 1 148 ? 5.806 5.749 7.127 1.00 60.38 148 MET A O 1
ATOM 1127 N N . THR A 1 149 ? 7.086 6.849 5.662 1.00 61.53 149 THR A N 1
ATOM 1128 C CA . THR A 1 149 ? 7.891 7.514 6.682 1.00 61.53 149 THR A CA 1
ATOM 1129 C C . THR A 1 149 ? 7.027 8.544 7.408 1.00 61.53 149 THR A C 1
ATOM 1131 O O . THR A 1 149 ? 6.072 9.080 6.839 1.00 61.53 149 THR A O 1
ATOM 1134 N N . ARG A 1 150 ? 7.376 8.849 8.662 1.00 61.72 150 ARG A N 1
ATOM 1135 C CA . ARG A 1 150 ? 6.695 9.860 9.490 1.00 61.72 150 ARG A CA 1
ATOM 1136 C C . ARG A 1 150 ? 6.548 11.223 8.791 1.00 61.72 150 ARG A C 1
ATOM 1138 O O . ARG A 1 150 ? 5.588 11.941 9.033 1.00 61.72 150 ARG A O 1
ATOM 1145 N N . ASP A 1 151 ? 7.443 11.529 7.852 1.00 58.59 151 ASP A N 1
ATOM 1146 C CA . ASP A 1 151 ? 7.420 12.745 7.029 1.00 58.59 151 ASP A CA 1
ATOM 1147 C C . ASP A 1 151 ? 6.440 12.716 5.846 1.00 58.59 151 ASP A C 1
ATOM 1149 O O . ASP A 1 151 ? 6.375 13.670 5.064 1.00 58.59 151 ASP A O 1
ATOM 1153 N N . SER A 1 152 ? 5.662 11.645 5.675 1.00 76.38 152 SER A N 1
ATOM 1154 C CA . SER A 1 152 ? 4.643 11.633 4.637 1.00 76.38 152 SER A CA 1
ATOM 1155 C C . SER A 1 152 ? 3.587 12.706 4.930 1.00 76.38 152 SER A C 1
ATOM 1157 O O . SER A 1 152 ? 3.157 12.925 6.067 1.00 76.38 152 SER A O 1
ATOM 1159 N N . SER A 1 153 ? 3.136 13.394 3.881 1.00 80.06 153 SER A N 1
ATOM 1160 C CA . SER A 1 153 ? 2.070 14.398 3.983 1.00 80.06 153 SER A CA 1
ATOM 1161 C C . SER A 1 153 ? 0.783 13.827 4.590 1.00 80.06 153 SER A C 1
ATOM 1163 O O . SER A 1 153 ? -0.003 14.580 5.160 1.00 80.06 153 SER A O 1
ATOM 1165 N N . ILE A 1 154 ? 0.584 12.510 4.490 1.00 79.12 154 ILE A N 1
ATOM 1166 C CA . ILE A 1 154 ? -0.534 11.770 5.074 1.00 79.12 154 ILE A CA 1
ATOM 1167 C C . ILE A 1 154 ? -0.370 11.675 6.593 1.00 79.12 154 ILE A C 1
ATOM 1169 O O . ILE A 1 154 ? -1.293 12.053 7.307 1.00 79.12 154 ILE A O 1
ATOM 1173 N N . THR A 1 155 ? 0.803 11.274 7.096 1.00 82.00 155 THR A N 1
ATOM 1174 C CA . THR A 1 155 ? 1.077 11.181 8.542 1.00 82.00 155 THR A CA 1
ATOM 1175 C C . THR A 1 155 ? 0.877 12.526 9.234 1.00 82.00 155 THR A C 1
ATOM 1177 O O . THR A 1 155 ? 0.115 12.616 10.192 1.00 82.00 155 THR A O 1
ATOM 1180 N N . ARG A 1 156 ? 1.434 13.610 8.676 1.00 83.62 156 ARG A N 1
ATOM 1181 C CA . ARG A 1 156 ? 1.233 14.967 9.217 1.00 83.62 156 ARG A CA 1
ATOM 1182 C C . ARG A 1 156 ? -0.245 15.389 9.215 1.00 83.62 156 ARG A C 1
ATOM 1184 O O . ARG A 1 156 ? -0.681 16.146 10.078 1.00 83.62 156 ARG A O 1
ATOM 1191 N N . ARG A 1 157 ? -1.038 14.944 8.234 1.00 81.44 157 ARG A N 1
ATOM 1192 C CA . ARG A 1 157 ? -2.488 15.209 8.202 1.00 81.44 157 ARG A CA 1
ATOM 1193 C C . ARG A 1 157 ? -3.234 14.379 9.245 1.00 81.44 157 ARG A C 1
ATOM 1195 O O . ARG A 1 157 ? -4.145 14.922 9.864 1.00 81.44 157 ARG A O 1
ATOM 1202 N N . LEU A 1 158 ? -2.852 13.119 9.443 1.00 81.94 158 LEU A N 1
ATOM 1203 C CA . LEU A 1 158 ? -3.420 12.241 10.469 1.00 81.94 158 LEU A CA 1
ATOM 1204 C C . LEU A 1 158 ? -3.180 12.823 11.870 1.00 81.94 158 LEU A C 1
ATOM 1206 O O . LEU A 1 158 ? -4.146 13.031 12.599 1.00 81.94 158 LEU A O 1
ATOM 1210 N N . GLU A 1 159 ? -1.938 13.216 12.178 1.00 84.06 159 GLU A N 1
ATOM 1211 C CA . GLU A 1 159 ? -1.559 13.846 13.456 1.00 84.06 159 GLU A CA 1
ATOM 1212 C C . GLU A 1 159 ? -2.381 15.116 13.754 1.00 84.06 159 GLU A C 1
ATOM 1214 O O . GLU A 1 159 ? -2.774 15.359 14.891 1.00 84.06 159 GLU A O 1
ATOM 1219 N N . ASN A 1 160 ? -2.704 15.910 12.727 1.00 83.31 160 ASN A N 1
ATOM 1220 C CA . ASN A 1 160 ? -3.493 17.137 12.885 1.00 83.31 160 ASN A CA 1
ATOM 1221 C C . ASN A 1 160 ? -5.006 16.905 13.051 1.00 83.31 160 ASN A C 1
ATOM 1223 O O . ASN A 1 160 ? -5.726 17.856 13.353 1.00 83.31 160 ASN A O 1
ATOM 1227 N N . THR A 1 161 ? -5.522 15.701 12.777 1.00 72.62 161 THR A N 1
ATOM 1228 C CA . THR A 1 161 ? -6.977 15.467 12.678 1.00 72.62 161 THR A CA 1
ATOM 1229 C C . THR A 1 161 ? -7.576 14.794 13.916 1.00 72.62 161 THR A C 1
ATOM 1231 O O . THR A 1 161 ? -8.795 14.824 14.062 1.00 72.62 161 THR A O 1
ATOM 1234 N N . GLY A 1 162 ? -6.775 14.266 14.848 1.00 71.25 162 GLY A N 1
ATOM 1235 C CA . GLY A 1 162 ? -7.311 13.881 16.161 1.00 71.25 162 GLY A CA 1
ATOM 1236 C C . GLY A 1 162 ? -6.562 12.781 16.912 1.00 71.25 162 GLY A C 1
ATOM 1237 O O . GLY A 1 162 ? -6.148 13.030 18.043 1.00 71.25 162 GLY A O 1
ATOM 1238 N N . PRO A 1 163 ? -6.401 11.569 16.357 1.00 80.00 163 PRO A N 1
ATOM 1239 C CA . PRO A 1 163 ? -5.771 10.485 17.097 1.00 80.00 163 PRO A CA 1
ATOM 1240 C C . PRO A 1 163 ? -4.251 10.646 17.140 1.00 80.00 163 PRO A C 1
ATOM 1242 O O . PRO A 1 163 ? -3.617 10.982 16.141 1.00 80.00 163 PRO A O 1
ATOM 1245 N N . SER A 1 164 ? -3.661 10.360 18.303 1.00 88.25 164 SER A N 1
ATOM 1246 C CA . SER A 1 164 ? -2.216 10.151 18.405 1.00 88.25 164 SER A CA 1
ATOM 1247 C C . SER A 1 164 ? -1.838 8.978 17.498 1.00 88.25 164 SER A C 1
ATOM 1249 O O . SER A 1 164 ? -2.455 7.916 17.580 1.00 88.25 164 SER A O 1
ATOM 1251 N N . VAL A 1 165 ? -0.872 9.174 16.605 1.00 89.88 165 VAL A N 1
ATOM 1252 C CA . VAL A 1 165 ? -0.431 8.164 15.634 1.00 89.88 165 VAL A CA 1
ATOM 1253 C C . VAL A 1 165 ? 0.870 7.539 16.132 1.00 89.88 165 VAL A C 1
ATOM 1255 O O . VAL A 1 165 ? 1.751 8.260 16.598 1.00 89.88 165 VAL A O 1
ATOM 1258 N N . ASP A 1 166 ? 0.990 6.211 16.062 1.00 91.12 166 ASP A N 1
ATOM 1259 C CA . ASP A 1 166 ? 2.234 5.517 16.421 1.00 91.12 166 ASP A CA 1
ATOM 1260 C C . ASP A 1 166 ? 3.358 5.815 15.408 1.00 91.12 166 ASP A C 1
ATOM 1262 O O . ASP A 1 166 ? 3.108 6.004 14.214 1.00 91.12 166 ASP A O 1
ATOM 1266 N N . ASP A 1 167 ? 4.612 5.807 15.865 1.00 87.25 167 ASP A N 1
ATOM 1267 C CA . ASP A 1 167 ? 5.786 5.989 15.001 1.00 87.25 167 ASP A CA 1
ATOM 1268 C C . ASP A 1 167 ? 5.915 4.890 13.934 1.00 87.25 167 ASP A C 1
ATOM 1270 O O . ASP A 1 167 ? 6.451 5.129 12.849 1.00 87.25 167 ASP A O 1
ATOM 1274 N N . ASN A 1 168 ? 5.397 3.694 14.219 1.00 86.88 168 ASN A N 1
ATOM 1275 C CA . ASN A 1 168 ? 5.397 2.540 13.324 1.00 86.88 168 ASN A CA 1
ATOM 1276 C C . ASN A 1 168 ? 4.072 2.411 12.574 1.00 86.88 168 ASN A C 1
ATOM 1278 O O . ASN A 1 168 ? 3.492 1.327 12.494 1.00 86.88 168 ASN A O 1
ATOM 1282 N N . LEU A 1 169 ? 3.588 3.525 12.028 1.00 90.56 169 LEU A N 1
ATOM 1283 C CA . LEU A 1 169 ? 2.332 3.564 11.301 1.00 90.56 169 LEU A CA 1
ATOM 1284 C C . LEU A 1 169 ? 2.317 2.589 10.119 1.00 90.56 169 LEU A C 1
ATOM 1286 O O . LEU A 1 169 ? 3.128 2.688 9.193 1.00 90.56 169 LEU A O 1
ATOM 1290 N N . VAL A 1 170 ? 1.319 1.708 10.096 1.00 92.31 170 VAL A N 1
ATOM 1291 C CA . VAL A 1 170 ? 1.072 0.792 8.984 1.00 92.31 170 VAL A CA 1
ATOM 1292 C C . VAL A 1 170 ? -0.251 1.128 8.313 1.00 92.31 170 VAL A C 1
ATOM 1294 O O . VAL A 1 170 ? -1.295 1.202 8.959 1.00 92.31 170 VAL A O 1
ATOM 1297 N N . VAL A 1 171 ? -0.224 1.279 6.988 1.00 94.19 171 VAL A N 1
ATOM 1298 C CA . VAL A 1 171 ? -1.435 1.475 6.184 1.00 94.19 171 VAL A CA 1
ATOM 1299 C C . VAL A 1 171 ? -1.740 0.220 5.375 1.00 94.19 171 VAL A C 1
ATOM 1301 O O . VAL A 1 171 ? -0.911 -0.253 4.594 1.00 94.19 171 VAL A O 1
ATOM 1304 N N . ILE A 1 172 ? -2.957 -0.294 5.525 1.00 95.88 172 ILE A N 1
ATOM 1305 C CA . ILE A 1 172 ? -3.496 -1.413 4.752 1.00 95.88 172 ILE A CA 1
ATOM 1306 C C . ILE A 1 172 ? -4.444 -0.848 3.700 1.00 95.88 172 ILE A C 1
ATOM 1308 O O . ILE A 1 172 ? -5.451 -0.240 4.039 1.00 95.88 172 ILE A O 1
ATOM 1312 N N . ALA A 1 173 ? -4.151 -1.055 2.419 1.00 96.12 173 ALA A N 1
ATOM 1313 C CA . ALA A 1 173 ? -5.093 -0.734 1.352 1.00 96.12 173 ALA A CA 1
ATOM 1314 C C . ALA A 1 173 ? -6.116 -1.867 1.209 1.00 96.12 173 ALA A C 1
ATOM 1316 O O . ALA A 1 173 ? -5.795 -2.917 0.648 1.00 96.12 173 ALA A O 1
ATOM 1317 N N . ASP A 1 174 ? -7.322 -1.650 1.724 1.00 97.56 174 ASP A N 1
ATOM 1318 C CA . ASP A 1 174 ? -8.428 -2.605 1.688 1.00 97.56 174 ASP A CA 1
ATOM 1319 C C . ASP A 1 174 ? -8.834 -2.948 0.247 1.00 97.56 174 ASP A C 1
ATOM 1321 O O . ASP A 1 174 ? -8.779 -2.110 -0.657 1.00 97.56 174 ASP A O 1
ATOM 1325 N N . GLY A 1 175 ? -9.140 -4.222 0.006 1.00 96.81 175 GLY A N 1
ATOM 1326 C CA . GLY A 1 175 ? -9.442 -4.786 -1.312 1.00 96.81 175 GLY A CA 1
ATOM 1327 C C . GLY A 1 175 ? -8.273 -4.792 -2.306 1.00 96.81 175 GLY A C 1
ATOM 1328 O O . GLY A 1 175 ? -8.358 -5.429 -3.363 1.00 96.81 175 GLY A O 1
ATOM 1329 N N . ALA A 1 176 ? -7.157 -4.121 -2.003 1.00 96.19 176 ALA A N 1
ATOM 1330 C CA . ALA A 1 176 ? -6.011 -4.080 -2.894 1.00 96.19 176 ALA A CA 1
ATOM 1331 C C . ALA A 1 176 ? -5.332 -5.453 -2.942 1.00 96.19 176 ALA A C 1
ATOM 1333 O O . ALA A 1 176 ? -4.987 -6.044 -1.919 1.00 96.19 176 ALA A O 1
ATOM 1334 N N . LYS A 1 177 ? -5.105 -5.936 -4.164 1.00 96.56 177 LYS A N 1
ATOM 1335 C CA . LYS A 1 177 ? -4.418 -7.195 -4.460 1.00 96.56 177 LYS A CA 1
ATOM 1336 C C . LYS A 1 177 ? -3.157 -6.940 -5.282 1.00 96.56 177 LYS A C 1
ATOM 1338 O O . LYS A 1 177 ? -3.137 -5.988 -6.074 1.00 96.56 177 LYS A O 1
ATOM 1343 N N . PRO A 1 178 ? -2.117 -7.780 -5.155 1.00 94.94 178 PRO A N 1
ATOM 1344 C CA . PRO A 1 178 ? -0.958 -7.687 -6.029 1.00 94.94 178 PRO A CA 1
ATOM 1345 C C . PRO A 1 178 ? -1.394 -7.910 -7.483 1.00 94.94 178 PRO A C 1
ATOM 1347 O O . PRO A 1 178 ? -1.972 -8.938 -7.834 1.00 94.94 178 PRO A O 1
ATOM 1350 N N . ASN A 1 179 ? -1.144 -6.923 -8.345 1.00 95.31 179 ASN A N 1
ATOM 1351 C CA . ASN A 1 179 ? -1.493 -7.004 -9.760 1.00 95.31 179 ASN A CA 1
ATOM 1352 C C . ASN A 1 179 ? -0.258 -7.386 -10.584 1.00 95.31 179 ASN A C 1
ATOM 1354 O O . ASN A 1 179 ? 0.492 -6.523 -11.049 1.00 95.31 179 ASN A O 1
ATOM 1358 N N . LEU A 1 180 ? -0.072 -8.696 -10.773 1.00 95.69 180 LEU A N 1
ATOM 1359 C CA . LEU A 1 180 ? 1.025 -9.259 -11.564 1.00 95.69 180 LEU A CA 1
ATOM 1360 C C . LEU A 1 180 ? 1.030 -8.746 -13.010 1.00 95.69 180 LEU A C 1
ATOM 1362 O O . LEU A 1 180 ? 2.097 -8.479 -13.554 1.00 95.69 180 LEU A O 1
ATOM 1366 N N . TRP A 1 181 ? -0.143 -8.539 -13.616 1.00 96.75 181 TRP A N 1
ATOM 1367 C CA . TRP A 1 181 ? -0.241 -8.032 -14.987 1.00 96.75 181 TRP A CA 1
ATOM 1368 C C . TRP A 1 181 ? 0.265 -6.604 -15.120 1.00 96.75 181 TRP A C 1
ATOM 1370 O O . TRP A 1 181 ? 0.984 -6.293 -16.067 1.00 96.75 181 TRP A O 1
ATOM 1380 N N . ARG A 1 182 ? -0.054 -5.738 -14.154 1.00 95.25 182 ARG A N 1
ATOM 1381 C CA . ARG A 1 182 ? 0.473 -4.370 -14.126 1.00 95.25 182 ARG A CA 1
ATOM 1382 C C . ARG A 1 182 ? 1.992 -4.373 -13.959 1.00 95.25 182 ARG A C 1
ATOM 1384 O O . ARG A 1 182 ? 2.667 -3.631 -14.667 1.00 95.25 182 ARG A O 1
ATOM 1391 N N . ALA A 1 183 ? 2.520 -5.222 -13.075 1.00 95.94 183 ALA A N 1
ATOM 1392 C CA . ALA A 1 183 ? 3.960 -5.361 -12.870 1.00 95.94 183 ALA A CA 1
ATOM 1393 C C . ALA A 1 183 ? 4.676 -5.858 -14.138 1.00 95.94 183 ALA A C 1
ATOM 1395 O O . ALA A 1 183 ? 5.644 -5.241 -14.589 1.00 95.94 183 ALA A O 1
ATOM 1396 N N . LEU A 1 184 ? 4.145 -6.909 -14.771 1.00 97.44 184 LEU A N 1
ATOM 1397 C CA . LEU A 1 184 ? 4.661 -7.445 -16.029 1.00 97.44 184 LEU A CA 1
ATOM 1398 C C . LEU A 1 184 ? 4.592 -6.405 -17.156 1.00 97.44 184 LEU A C 1
ATOM 1400 O O . LEU A 1 184 ? 5.564 -6.222 -17.882 1.00 97.44 184 LEU A O 1
ATOM 1404 N N . GLY A 1 185 ? 3.483 -5.671 -17.260 1.00 97.56 185 GLY A N 1
ATOM 1405 C CA . GLY A 1 185 ? 3.322 -4.584 -18.224 1.00 97.56 185 GLY A CA 1
ATOM 1406 C C . GLY A 1 185 ? 4.357 -3.474 -18.032 1.00 97.56 185 GLY A C 1
ATOM 1407 O O . GLY A 1 185 ? 4.994 -3.062 -19.000 1.00 97.56 185 GLY A O 1
ATOM 1408 N N . SER A 1 186 ? 4.595 -3.033 -16.790 1.00 97.12 186 SER A N 1
ATOM 1409 C CA . SER A 1 186 ? 5.649 -2.048 -16.501 1.00 97.12 186 SER A CA 1
ATOM 1410 C C . SER A 1 186 ? 7.052 -2.572 -16.804 1.00 97.12 186 SER A C 1
ATOM 1412 O O . SER A 1 186 ? 7.873 -1.824 -17.332 1.00 97.12 186 SER A O 1
ATOM 1414 N N . LEU A 1 187 ? 7.315 -3.856 -16.541 1.00 97.81 187 LEU A N 1
ATOM 1415 C CA . LEU A 1 187 ? 8.599 -4.482 -16.841 1.00 97.81 187 LEU A CA 1
ATOM 1416 C C . LEU A 1 187 ? 8.852 -4.514 -18.355 1.00 97.81 187 LEU A C 1
ATOM 1418 O O . LEU A 1 187 ? 9.914 -4.094 -18.811 1.00 97.81 187 LEU A O 1
ATOM 1422 N N . LEU A 1 188 ? 7.860 -4.957 -19.135 1.00 97.94 188 LEU A N 1
ATOM 1423 C CA . LEU A 1 188 ? 7.931 -4.998 -20.598 1.00 97.94 188 LEU A CA 1
ATOM 1424 C C . LEU A 1 188 ? 8.089 -3.597 -21.195 1.00 97.94 188 LEU A C 1
ATOM 1426 O O . LEU A 1 188 ? 8.917 -3.402 -22.082 1.00 97.94 188 LEU A O 1
ATOM 1430 N N . LEU A 1 189 ? 7.354 -2.606 -20.682 1.00 97.75 189 LEU A N 1
ATOM 1431 C CA . LEU A 1 189 ? 7.495 -1.220 -21.125 1.00 97.75 189 LEU A CA 1
ATOM 1432 C C . LEU A 1 189 ? 8.897 -0.672 -20.824 1.00 97.75 189 LEU A C 1
ATOM 1434 O O . LEU A 1 189 ? 9.508 -0.049 -21.692 1.00 97.75 189 LEU A O 1
ATOM 1438 N N . GLY A 1 190 ? 9.433 -0.947 -19.631 1.00 97.44 190 GLY A N 1
ATOM 1439 C CA . GLY A 1 190 ? 10.806 -0.599 -19.264 1.00 97.44 190 GLY A CA 1
ATOM 1440 C C . GLY A 1 190 ? 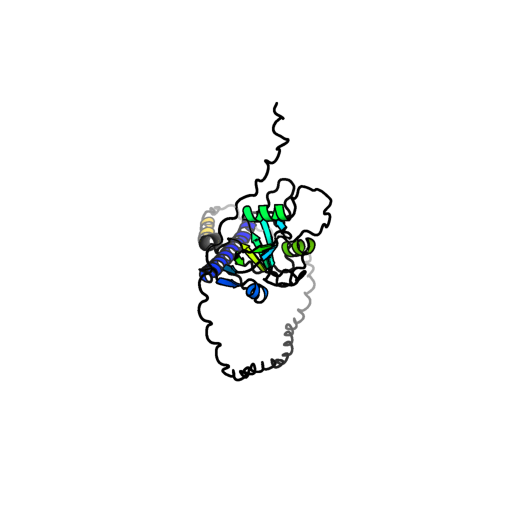11.840 -1.228 -20.203 1.00 97.44 190 GLY A C 1
ATOM 1441 O O . GLY A 1 190 ? 12.756 -0.538 -20.649 1.00 97.44 190 GLY A O 1
ATOM 1442 N N . LEU A 1 191 ? 11.655 -2.499 -20.578 1.00 97.69 191 LEU A N 1
ATOM 1443 C CA . LEU A 1 191 ? 12.512 -3.198 -21.543 1.00 97.69 191 LEU A CA 1
ATOM 1444 C C . LEU A 1 191 ? 12.439 -2.589 -22.948 1.00 97.69 191 LEU A C 1
ATOM 1446 O O . LEU A 1 191 ? 13.479 -2.367 -23.566 1.00 97.69 191 LEU A O 1
ATOM 1450 N N . ILE A 1 192 ? 11.237 -2.275 -23.444 1.00 97.75 192 ILE A N 1
ATOM 1451 C CA . ILE A 1 192 ? 11.047 -1.641 -24.759 1.00 97.75 192 ILE A CA 1
ATOM 1452 C C . ILE A 1 192 ? 11.714 -0.260 -24.790 1.00 97.75 192 ILE A C 1
ATOM 1454 O O . ILE A 1 192 ? 12.435 0.058 -25.738 1.00 97.75 192 ILE A O 1
ATOM 1458 N N . LEU A 1 193 ? 11.522 0.549 -23.743 1.00 96.44 193 LEU A N 1
ATOM 1459 C CA . LEU A 1 193 ? 12.167 1.858 -23.623 1.00 96.44 193 LEU A CA 1
ATOM 1460 C C . LEU A 1 193 ? 13.690 1.727 -23.536 1.00 96.44 193 LEU A C 1
ATOM 1462 O O . LEU A 1 193 ? 14.403 2.447 -24.233 1.00 96.44 193 LEU A O 1
ATOM 1466 N N . GLY A 1 194 ? 14.190 0.783 -22.735 1.00 96.81 194 GLY A N 1
ATOM 1467 C CA . GLY A 1 194 ? 15.619 0.496 -22.618 1.00 96.81 194 GLY A CA 1
ATOM 1468 C C . GLY A 1 194 ? 16.239 0.082 -23.954 1.00 96.81 194 GLY A C 1
ATOM 1469 O O . GLY A 1 194 ? 17.272 0.621 -24.347 1.00 96.81 194 GLY A O 1
ATOM 1470 N N . TYR A 1 195 ? 15.572 -0.799 -24.704 1.00 97.00 195 TYR A N 1
ATOM 1471 C CA . TYR A 1 195 ? 15.991 -1.182 -26.052 1.00 97.00 195 TYR A CA 1
ATOM 1472 C C . TYR A 1 195 ? 16.012 0.018 -27.011 1.00 97.00 195 TYR A C 1
ATOM 1474 O O . TYR A 1 195 ? 16.979 0.201 -27.752 1.00 97.00 195 TYR A O 1
ATOM 1482 N N . GLY A 1 196 ? 14.995 0.884 -26.952 1.00 94.88 196 GLY A N 1
ATOM 1483 C CA . GLY A 1 196 ? 14.953 2.135 -27.713 1.00 94.88 196 GLY A CA 1
ATOM 1484 C C . GLY A 1 196 ? 16.126 3.071 -27.396 1.00 94.88 196 GLY A C 1
ATOM 1485 O O . GLY A 1 196 ? 16.738 3.610 -28.318 1.00 94.88 196 GLY A O 1
ATOM 1486 N N . CYS A 1 197 ? 16.496 3.210 -26.117 1.00 94.25 197 CYS A N 1
ATOM 1487 C CA . CYS A 1 197 ? 17.678 3.972 -25.700 1.00 94.25 197 CYS A CA 1
ATOM 1488 C C . CYS A 1 197 ? 18.962 3.418 -26.333 1.00 94.25 197 CYS A C 1
ATOM 1490 O O . CYS A 1 197 ? 19.759 4.187 -26.870 1.00 94.25 197 CYS A O 1
ATOM 1492 N N . VAL A 1 198 ? 19.139 2.091 -26.310 1.00 94.06 198 VAL A N 1
ATOM 1493 C CA . VAL A 1 198 ? 20.312 1.419 -26.892 1.00 94.06 198 VAL A CA 1
ATOM 1494 C C . VAL A 1 198 ? 20.384 1.654 -28.402 1.00 94.06 198 VAL A C 1
ATOM 1496 O O . VAL A 1 198 ? 21.429 2.059 -28.906 1.00 94.06 198 VAL A O 1
ATOM 1499 N N . GLN A 1 199 ? 19.272 1.487 -29.122 1.00 92.81 199 GLN A N 1
ATOM 1500 C CA . GLN A 1 199 ? 19.215 1.740 -30.568 1.00 92.81 199 GLN A CA 1
ATOM 1501 C C . GLN A 1 199 ? 19.518 3.201 -30.918 1.00 92.81 199 GLN A C 1
ATOM 1503 O O . GLN A 1 199 ? 20.224 3.479 -31.889 1.00 92.81 199 GLN A O 1
ATOM 1508 N N . MET A 1 200 ? 19.028 4.145 -30.110 1.00 90.06 200 MET A N 1
ATOM 1509 C CA . MET A 1 200 ? 19.286 5.568 -30.315 1.00 90.06 200 MET A CA 1
ATOM 1510 C C . MET A 1 200 ? 20.767 5.917 -30.119 1.00 90.06 200 MET A C 1
ATOM 1512 O O . MET A 1 200 ? 21.308 6.701 -30.894 1.00 90.06 200 MET A O 1
ATOM 1516 N N . TRP A 1 201 ? 21.425 5.325 -29.119 1.00 89.19 201 TRP A N 1
ATOM 1517 C CA . TRP A 1 201 ? 22.850 5.548 -28.856 1.00 89.19 201 TRP A CA 1
ATOM 1518 C C . TRP A 1 201 ? 23.733 4.911 -29.933 1.00 89.19 201 TRP A C 1
ATOM 1520 O O . TRP A 1 201 ? 24.603 5.579 -30.486 1.00 89.19 201 TRP A O 1
ATOM 1530 N N . ILE A 1 202 ? 23.454 3.660 -30.309 1.00 89.69 202 ILE A N 1
ATOM 1531 C CA . ILE A 1 202 ? 24.190 2.976 -31.383 1.00 89.69 202 ILE A CA 1
ATOM 1532 C C . ILE A 1 202 ? 24.019 3.717 -32.720 1.00 89.69 202 ILE A C 1
ATOM 1534 O O . ILE A 1 202 ? 24.960 3.801 -33.507 1.00 89.69 202 ILE A O 1
ATOM 1538 N N . GLY A 1 203 ? 22.841 4.290 -32.987 1.00 81.75 203 GLY A N 1
ATOM 1539 C CA . GLY A 1 203 ? 22.546 5.001 -34.232 1.00 81.75 203 GLY A CA 1
ATOM 1540 C C . GLY A 1 203 ? 23.338 6.298 -34.454 1.00 81.75 203 GLY A C 1
ATOM 1541 O O . GLY A 1 203 ? 23.608 6.636 -35.609 1.00 81.75 203 GLY A O 1
ATOM 1542 N N . ASP A 1 204 ? 23.722 7.007 -33.389 1.00 78.81 204 ASP A N 1
ATOM 1543 C CA . ASP A 1 204 ? 24.497 8.259 -33.474 1.00 78.81 204 ASP A CA 1
ATOM 1544 C C . ASP A 1 204 ? 26.009 8.022 -33.634 1.00 78.81 204 ASP A C 1
ATOM 1546 O O . ASP A 1 204 ? 26.723 8.827 -34.252 1.00 78.81 204 ASP A O 1
ATOM 1550 N N . ASP A 1 205 ? 26.495 6.903 -33.099 1.00 70.88 205 ASP A N 1
ATOM 1551 C CA . ASP A 1 205 ? 27.904 6.514 -33.154 1.00 70.88 205 ASP A CA 1
ATOM 1552 C C . ASP A 1 205 ? 28.222 5.545 -34.285 1.00 70.88 205 ASP A C 1
ATOM 1554 O O . ASP A 1 205 ? 29.380 5.180 -34.453 1.00 70.88 205 ASP A O 1
ATOM 1558 N N . ASN A 1 206 ? 27.235 5.176 -35.107 1.00 70.94 206 ASN A N 1
ATOM 1559 C CA . ASN A 1 206 ? 27.451 4.269 -36.223 1.00 70.94 206 ASN A CA 1
ATOM 1560 C C . ASN A 1 206 ? 28.379 4.927 -37.275 1.00 70.94 206 ASN A C 1
ATOM 1562 O O . ASN A 1 206 ? 27.927 5.798 -38.035 1.00 70.94 206 ASN A O 1
ATOM 1566 N N . PRO A 1 207 ? 29.672 4.546 -37.349 1.00 61.72 207 PRO A N 1
ATOM 1567 C CA . PRO A 1 207 ? 30.671 5.264 -38.146 1.00 61.72 207 PRO A CA 1
ATOM 1568 C C . PRO A 1 207 ? 30.353 5.198 -39.644 1.00 61.72 207 PRO A C 1
ATOM 1570 O O . PRO A 1 207 ? 30.644 6.132 -40.391 1.00 61.72 207 PRO A O 1
ATOM 1573 N N . PHE A 1 208 ? 29.645 4.149 -40.068 1.00 67.69 208 PHE A N 1
ATOM 1574 C CA . PHE A 1 208 ? 29.186 3.960 -41.441 1.00 67.69 208 PHE A CA 1
ATOM 1575 C C . PHE A 1 208 ? 28.261 5.086 -41.932 1.00 67.69 208 PHE A C 1
ATOM 1577 O O . PHE A 1 208 ? 28.298 5.432 -43.109 1.00 67.69 208 PHE A O 1
ATOM 1584 N N . ARG A 1 209 ? 27.481 5.728 -41.044 1.00 66.50 209 ARG A N 1
ATOM 1585 C CA . ARG A 1 209 ? 26.655 6.895 -41.414 1.00 66.50 209 ARG A CA 1
ATOM 1586 C C . ARG A 1 209 ? 27.452 8.192 -41.547 1.00 66.50 209 ARG A C 1
ATOM 1588 O O . ARG A 1 209 ? 27.007 9.080 -42.270 1.00 66.50 209 ARG A O 1
ATOM 1595 N N . ARG A 1 210 ? 28.587 8.328 -40.850 1.00 65.44 210 ARG A N 1
ATOM 1596 C CA . ARG A 1 210 ? 29.452 9.516 -40.974 1.00 65.44 210 ARG A CA 1
ATOM 1597 C C . ARG A 1 210 ? 30.256 9.470 -42.271 1.00 65.44 210 ARG A C 1
ATOM 1599 O O . ARG A 1 210 ? 30.321 10.481 -42.958 1.00 65.44 210 ARG A O 1
ATOM 1606 N N . ASN A 1 211 ? 30.757 8.294 -42.649 1.00 66.19 211 ASN A N 1
ATOM 1607 C CA . ASN A 1 211 ? 31.557 8.139 -43.867 1.00 66.19 211 ASN A CA 1
ATOM 1608 C C . ASN A 1 211 ? 30.723 8.319 -45.147 1.00 66.19 211 ASN A C 1
ATOM 1610 O O . ASN A 1 211 ? 31.165 8.999 -46.061 1.00 66.19 211 ASN A O 1
ATOM 1614 N N . ALA A 1 212 ? 29.466 7.860 -45.165 1.00 66.00 212 ALA A N 1
ATOM 1615 C CA . ALA A 1 212 ? 28.581 8.019 -46.325 1.00 66.00 212 ALA A CA 1
ATOM 1616 C C . ALA A 1 212 ? 28.228 9.480 -46.683 1.00 66.00 212 ALA A C 1
ATOM 1618 O O . ALA A 1 212 ? 27.668 9.723 -47.743 1.00 66.00 212 ALA A O 1
ATOM 1619 N N . LYS A 1 213 ? 28.513 10.460 -45.812 1.00 61.47 213 LYS A N 1
ATOM 1620 C CA . LYS A 1 213 ? 28.352 11.891 -46.132 1.00 61.47 213 LYS A CA 1
ATOM 1621 C C . LYS A 1 213 ? 29.652 12.574 -46.559 1.00 61.47 213 LYS A C 1
ATOM 1623 O O . LYS A 1 213 ? 29.594 13.709 -47.023 1.00 61.47 213 LYS A O 1
ATOM 1628 N N . GLN A 1 214 ? 30.801 11.928 -46.373 1.00 61.88 214 GLN A N 1
ATOM 1629 C CA . GLN A 1 214 ? 32.102 12.505 -46.706 1.00 61.88 214 GLN A CA 1
ATOM 1630 C C . GLN A 1 214 ? 32.444 12.317 -48.195 1.00 61.88 214 GLN A C 1
ATOM 1632 O O . GLN A 1 214 ? 33.173 13.134 -48.752 1.00 61.88 214 GLN A O 1
ATOM 1637 N N . ASP A 1 215 ? 31.872 11.298 -48.842 1.00 62.88 215 ASP A N 1
ATOM 1638 C CA . ASP A 1 215 ? 32.224 10.904 -50.214 1.00 62.88 215 ASP A CA 1
ATOM 1639 C C . ASP A 1 215 ? 31.525 11.731 -51.317 1.00 62.88 215 ASP A C 1
ATOM 1641 O O . ASP A 1 215 ? 31.885 11.613 -52.483 1.00 62.88 215 ASP A O 1
ATOM 1645 N N . ASP A 1 216 ? 30.590 12.623 -50.960 1.00 60.47 216 ASP A N 1
ATOM 1646 C CA . ASP A 1 216 ? 29.831 13.460 -51.909 1.00 60.47 216 ASP A CA 1
ATOM 1647 C C . ASP A 1 216 ? 30.257 14.942 -51.933 1.00 60.47 216 ASP A C 1
ATOM 1649 O O . ASP A 1 216 ? 29.578 15.772 -52.543 1.00 60.47 216 ASP A O 1
ATOM 1653 N N . LEU A 1 217 ? 31.373 15.330 -51.299 1.00 63.66 217 LEU A N 1
ATOM 1654 C CA . LEU A 1 217 ? 31.938 16.655 -51.577 1.00 63.66 217 LEU A CA 1
ATOM 1655 C C . LEU A 1 217 ? 32.707 16.600 -52.904 1.00 63.66 217 LEU A C 1
ATOM 1657 O O . LEU A 1 217 ? 33.779 15.990 -52.944 1.00 63.66 217 LEU A O 1
ATOM 1661 N N . PRO A 1 218 ? 32.216 17.248 -53.984 1.00 64.00 218 PRO A N 1
ATOM 1662 C CA . PRO A 1 218 ? 32.966 17.329 -55.222 1.00 64.00 218 PRO A CA 1
ATOM 1663 C C . PRO A 1 218 ? 34.291 18.010 -54.909 1.00 64.00 218 PRO A C 1
ATOM 1665 O O . PRO A 1 218 ? 34.334 19.139 -54.414 1.00 64.00 218 PRO A O 1
ATOM 1668 N N . THR A 1 219 ? 35.379 17.301 -55.186 1.00 61.28 219 THR A N 1
ATOM 1669 C CA . THR A 1 219 ? 36.714 17.873 -55.263 1.00 61.28 219 THR A CA 1
ATOM 1670 C C . THR A 1 219 ? 36.603 19.066 -56.206 1.00 61.28 219 THR A C 1
ATOM 1672 O O . THR A 1 219 ? 36.402 18.867 -57.402 1.00 61.28 219 THR A O 1
ATOM 1675 N N . GLN A 1 220 ? 36.624 20.298 -55.682 1.00 59.19 220 GLN A N 1
ATOM 1676 C CA . GLN A 1 220 ? 36.629 21.477 -56.542 1.00 59.19 220 GLN A CA 1
ATOM 1677 C C . GLN A 1 220 ? 37.859 21.358 -57.449 1.00 59.19 220 GLN A C 1
ATOM 1679 O O . GLN A 1 220 ? 38.987 21.372 -56.942 1.00 59.19 220 GLN A O 1
ATOM 1684 N N . PRO A 1 221 ? 37.682 21.217 -58.773 1.00 62.00 221 PRO A N 1
ATOM 1685 C CA . PRO A 1 221 ? 38.799 21.242 -59.685 1.00 62.00 221 PRO A CA 1
ATOM 1686 C C . PRO A 1 221 ? 39.212 22.702 -59.830 1.00 62.00 221 PRO A C 1
ATOM 1688 O O . PRO A 1 221 ? 38.515 23.483 -60.463 1.00 62.00 221 PRO A O 1
ATOM 1691 N N . GLY A 1 222 ? 40.334 23.042 -59.197 1.00 59.94 222 GLY A N 1
ATOM 1692 C CA . GLY A 1 222 ? 41.251 24.105 -59.596 1.00 59.94 222 GLY A CA 1
ATOM 1693 C C . GLY A 1 222 ? 40.685 25.513 -59.770 1.00 59.94 222 GLY A C 1
ATOM 1694 O O . GLY A 1 222 ? 40.050 25.817 -60.769 1.00 59.94 222 GLY A O 1
ATOM 1695 N N . LEU A 1 223 ? 41.115 26.431 -58.903 1.00 49.16 223 LEU A N 1
ATOM 1696 C CA . LEU A 1 223 ? 41.441 27.793 -59.327 1.00 49.16 223 LEU A CA 1
ATOM 1697 C C . LEU A 1 223 ? 42.383 28.461 -58.319 1.00 49.16 223 LEU A C 1
ATOM 1699 O O . LEU A 1 223 ? 42.007 28.748 -57.189 1.00 49.16 223 LEU A O 1
ATOM 1703 N N . GLY A 1 224 ? 43.603 28.739 -58.781 1.00 47.91 224 GLY A N 1
ATOM 1704 C CA . GLY A 1 224 ? 44.400 29.867 -58.303 1.00 47.91 224 GLY A CA 1
ATOM 1705 C C . GLY A 1 224 ? 45.428 29.569 -57.219 1.00 47.91 224 GLY A C 1
ATOM 1706 O O . GLY A 1 224 ? 45.204 29.817 -56.041 1.00 47.91 224 GLY A O 1
ATOM 1707 N N . SER A 1 225 ? 46.626 29.174 -57.642 1.00 54.69 225 SER A N 1
ATOM 1708 C CA . SER A 1 225 ? 47.860 29.506 -56.931 1.00 54.69 225 SER A CA 1
ATOM 1709 C C . SER A 1 225 ? 47.936 31.025 -56.705 1.00 54.69 225 SER A C 1
ATOM 1711 O O . SER A 1 225 ? 48.175 31.773 -57.655 1.00 54.69 225 SER A O 1
ATOM 1713 N N . ILE A 1 226 ? 47.736 31.488 -55.470 1.00 53.38 226 ILE A N 1
ATOM 1714 C CA . ILE A 1 226 ? 48.061 32.865 -55.083 1.00 53.38 226 ILE A CA 1
ATOM 1715 C C . ILE A 1 226 ? 49.542 32.878 -54.672 1.00 53.38 226 ILE A C 1
ATOM 1717 O O . ILE A 1 226 ? 49.927 32.093 -53.801 1.00 53.38 226 ILE A O 1
ATOM 1721 N N . PRO A 1 227 ? 50.394 33.702 -55.305 1.00 55.75 227 PRO A N 1
ATOM 1722 C CA . PRO A 1 227 ? 51.803 33.787 -54.960 1.00 55.75 227 PRO A CA 1
ATOM 1723 C C . PRO A 1 227 ? 52.008 34.373 -53.561 1.00 55.75 227 PRO A C 1
ATOM 1725 O O . PRO A 1 227 ? 51.271 35.240 -53.097 1.00 55.75 227 PRO A O 1
ATOM 1728 N N . TYR A 1 228 ? 53.065 33.882 -52.923 1.00 51.16 228 TYR A N 1
ATOM 1729 C CA . TYR A 1 228 ? 53.661 34.419 -51.710 1.00 51.16 228 TYR A CA 1
ATOM 1730 C C . TYR A 1 228 ? 53.876 35.936 -51.804 1.00 51.16 228 TYR A C 1
ATOM 1732 O O . TYR A 1 228 ? 54.596 36.406 -52.684 1.00 51.16 228 TYR A O 1
ATOM 1740 N N . SER A 1 229 ? 53.365 36.667 -50.816 1.00 48.75 229 SER A N 1
ATOM 1741 C CA . SER A 1 229 ? 53.853 38.002 -50.464 1.00 48.75 229 SER A CA 1
ATOM 1742 C C . SER A 1 229 ? 54.571 37.908 -49.115 1.00 48.75 229 SER A C 1
ATOM 1744 O O . SER A 1 229 ? 53.914 37.655 -48.103 1.00 48.75 229 SER A O 1
ATOM 1746 N N . PRO A 1 230 ? 55.902 38.092 -49.056 1.00 60.94 230 PRO A N 1
ATOM 1747 C CA . PRO A 1 230 ? 56.614 38.256 -47.803 1.00 60.94 230 PRO A CA 1
ATOM 1748 C C . PRO A 1 230 ? 56.534 39.734 -47.419 1.00 60.94 230 PRO A C 1
ATOM 1750 O O . PRO A 1 230 ? 57.166 40.575 -48.055 1.00 60.94 230 PRO A O 1
ATOM 1753 N N . GLN A 1 231 ? 55.780 40.081 -46.377 1.00 45.56 231 GLN A N 1
ATOM 1754 C CA . GLN A 1 231 ? 55.972 41.386 -45.756 1.00 45.56 231 GLN A CA 1
ATOM 1755 C C . GLN A 1 231 ? 55.893 41.299 -44.241 1.00 45.56 231 GLN A C 1
ATOM 1757 O O . GLN A 1 231 ? 54.902 40.893 -43.640 1.00 45.56 231 GLN A O 1
ATOM 1762 N N . MET A 1 232 ? 57.041 41.639 -43.669 1.00 51.53 232 MET A N 1
ATOM 1763 C CA . MET A 1 232 ? 57.356 41.691 -42.260 1.00 51.53 232 MET A CA 1
ATOM 1764 C C . MET A 1 232 ? 56.470 42.723 -41.560 1.00 51.53 232 MET A C 1
ATOM 1766 O O . MET A 1 232 ? 56.405 43.873 -41.986 1.00 51.53 232 MET A O 1
ATOM 1770 N N . ALA A 1 233 ? 55.886 42.343 -40.430 1.00 46.84 233 ALA A N 1
ATOM 1771 C CA . ALA A 1 233 ? 55.512 43.285 -39.388 1.00 46.84 233 ALA A CA 1
ATOM 1772 C C . ALA A 1 233 ? 55.886 42.662 -38.043 1.00 46.84 233 ALA A C 1
ATOM 1774 O O . ALA A 1 233 ? 55.135 41.889 -37.450 1.00 46.84 233 ALA A O 1
ATOM 1775 N N . ASN A 1 234 ? 57.103 42.989 -37.606 1.00 54.31 234 ASN A N 1
ATOM 1776 C CA . ASN A 1 234 ? 57.568 42.809 -36.240 1.00 54.31 234 ASN A CA 1
ATOM 1777 C C . ASN A 1 234 ? 56.557 43.447 -35.282 1.00 54.31 234 ASN A C 1
ATOM 1779 O O . ASN A 1 234 ? 56.515 44.666 -35.137 1.00 54.31 234 ASN A O 1
ATOM 1783 N N . THR A 1 235 ? 55.780 42.619 -34.597 1.00 55.09 235 THR A N 1
ATOM 1784 C CA . THR A 1 235 ? 55.248 42.969 -33.283 1.00 55.09 235 THR A CA 1
ATOM 1785 C C . THR A 1 235 ? 56.103 42.231 -32.257 1.00 55.09 235 THR A C 1
ATOM 1787 O O . THR A 1 235 ? 56.283 41.018 -32.388 1.00 55.09 235 THR A O 1
ATOM 1790 N N . PRO A 1 236 ? 56.697 42.928 -31.272 1.00 55.50 236 PRO A N 1
ATOM 1791 C CA . PRO A 1 236 ? 57.416 42.265 -30.201 1.00 55.50 236 PRO A CA 1
ATOM 1792 C C . PRO A 1 236 ? 56.401 41.436 -29.417 1.00 55.50 236 PRO A C 1
ATOM 1794 O O . PRO A 1 236 ? 55.534 41.964 -28.722 1.00 55.50 236 PRO A O 1
ATOM 1797 N N . VAL A 1 237 ? 56.496 40.120 -29.581 1.00 54.53 237 VAL A N 1
ATOM 1798 C CA . VAL A 1 237 ? 55.792 39.146 -28.761 1.00 54.53 237 VAL A CA 1
ATOM 1799 C C . VAL A 1 237 ? 56.353 39.304 -27.353 1.00 54.53 237 VAL A C 1
ATOM 1801 O O . VAL A 1 237 ? 57.448 38.838 -27.045 1.00 54.53 237 VAL A O 1
ATOM 1804 N N . GLY A 1 238 ? 55.626 40.038 -26.513 1.00 50.19 238 GLY A N 1
ATOM 1805 C CA . GLY A 1 238 ? 55.832 40.011 -25.076 1.00 50.19 238 GLY A CA 1
ATOM 1806 C C . GLY A 1 238 ? 55.651 38.571 -24.624 1.00 50.19 238 GLY A C 1
ATOM 1807 O O . GLY A 1 238 ? 54.553 38.023 -24.712 1.00 50.19 238 GLY A O 1
ATOM 1808 N N . PHE A 1 239 ? 56.748 37.945 -24.209 1.00 56.22 239 PHE A N 1
ATOM 1809 C CA . PHE A 1 239 ? 56.718 36.634 -23.588 1.00 56.22 239 PHE A CA 1
ATOM 1810 C C . PHE A 1 239 ? 55.749 36.691 -22.400 1.00 56.22 239 PHE A C 1
ATOM 1812 O O . PHE A 1 239 ? 55.942 37.534 -21.517 1.00 56.22 239 PHE A O 1
ATOM 1819 N N . PRO A 1 240 ? 54.718 35.831 -22.338 1.00 67.81 240 PRO A N 1
ATOM 1820 C CA . PRO A 1 240 ? 54.040 35.620 -21.072 1.00 67.81 240 PRO A CA 1
ATOM 1821 C C . PRO A 1 240 ? 55.089 35.133 -20.057 1.00 67.81 240 PRO A C 1
ATOM 1823 O O . PRO A 1 240 ? 55.977 34.355 -20.430 1.00 67.81 240 PRO A O 1
ATOM 1826 N N . PRO A 1 241 ? 55.042 35.607 -18.799 1.00 68.88 241 PRO A N 1
ATOM 1827 C CA . PRO A 1 241 ? 55.975 35.164 -17.776 1.00 68.88 241 PRO A CA 1
ATOM 1828 C C . PRO A 1 241 ? 55.938 33.633 -17.662 1.00 68.88 241 PRO A C 1
ATOM 1830 O O . PRO A 1 241 ? 54.882 33.028 -17.881 1.00 68.88 241 PRO A O 1
ATOM 1833 N N . PRO A 1 242 ? 57.076 32.997 -17.337 1.00 67.56 242 PRO A N 1
ATOM 1834 C CA . PRO A 1 242 ? 57.131 31.559 -17.149 1.00 67.56 242 PRO A CA 1
ATOM 1835 C C . PRO A 1 242 ? 56.086 31.159 -16.111 1.00 67.56 242 PRO A C 1
ATOM 1837 O O . PRO A 1 242 ? 55.999 31.755 -15.035 1.00 67.56 242 PRO A O 1
ATOM 1840 N N . TYR A 1 243 ? 55.279 30.159 -16.460 1.00 64.12 243 TYR A N 1
ATOM 1841 C CA . TYR A 1 243 ? 54.389 29.503 -15.516 1.00 64.12 243 TYR A CA 1
ATOM 1842 C C . TYR A 1 243 ? 55.178 29.176 -14.239 1.00 64.12 243 TYR A C 1
ATOM 1844 O O . TYR A 1 243 ? 56.323 28.716 -14.344 1.00 64.12 243 TYR A O 1
ATOM 1852 N N . PRO A 1 244 ? 54.611 29.421 -13.043 1.00 67.25 244 PRO A N 1
ATOM 1853 C CA . PRO A 1 244 ? 55.264 29.024 -11.809 1.00 67.25 244 PRO A CA 1
ATOM 1854 C C . PRO A 1 244 ? 55.583 27.525 -11.879 1.00 67.25 244 PRO A C 1
ATOM 1856 O O . PRO A 1 244 ? 54.794 26.763 -12.451 1.00 67.25 244 PRO A O 1
ATOM 1859 N N . PRO A 1 245 ? 56.734 27.091 -11.335 1.00 65.94 245 PRO A N 1
ATOM 1860 C CA . PRO A 1 245 ? 57.087 25.683 -11.306 1.00 65.94 245 PRO A CA 1
ATOM 1861 C C . PRO A 1 245 ? 55.925 24.923 -10.682 1.00 65.94 245 PRO A C 1
ATOM 1863 O O . PRO A 1 245 ? 55.410 25.336 -9.641 1.00 65.94 245 PRO A O 1
ATOM 1866 N N . TYR A 1 246 ? 55.498 23.848 -11.345 1.00 58.12 246 TYR A N 1
ATOM 1867 C CA . TYR A 1 246 ? 54.538 22.898 -10.808 1.00 58.12 246 TYR A CA 1
ATOM 1868 C C . TYR A 1 246 ? 55.017 22.501 -9.414 1.00 58.12 246 TYR A C 1
ATOM 1870 O O . TYR A 1 246 ? 55.938 21.697 -9.260 1.00 58.12 246 TYR A O 1
ATOM 1878 N N . GLY A 1 247 ? 54.422 23.129 -8.398 1.00 49.91 247 GLY A N 1
ATOM 1879 C CA . GLY A 1 247 ? 54.554 22.697 -7.026 1.00 49.91 247 GLY A CA 1
ATOM 1880 C C . GLY A 1 247 ? 54.153 21.239 -7.031 1.00 49.91 247 GLY A C 1
ATOM 1881 O O . GLY A 1 247 ? 53.081 20.900 -7.535 1.00 49.91 247 GLY A O 1
ATOM 1882 N N . GLN A 1 248 ? 55.066 20.390 -6.571 1.00 51.62 248 GLN A N 1
ATOM 1883 C CA . GLN A 1 248 ? 54.822 18.975 -6.372 1.00 51.62 248 GLN A CA 1
ATOM 1884 C C . GLN A 1 248 ? 53.459 18.849 -5.702 1.00 51.62 248 GLN A C 1
ATOM 1886 O O . GLN A 1 248 ? 53.288 19.270 -4.557 1.00 51.62 248 GLN A O 1
ATOM 1891 N N . ALA A 1 249 ? 52.473 18.349 -6.448 1.00 52.09 249 ALA A N 1
ATOM 1892 C CA . ALA A 1 249 ? 51.209 17.970 -5.866 1.00 52.09 249 ALA A CA 1
ATOM 1893 C C . ALA A 1 249 ? 51.572 16.921 -4.820 1.00 52.09 249 ALA A C 1
ATOM 1895 O O . ALA A 1 249 ? 52.018 15.824 -5.166 1.00 52.09 249 ALA A O 1
ATOM 1896 N N . GLN A 1 250 ? 51.486 17.304 -3.545 1.00 56.94 250 GLN A N 1
ATOM 1897 C CA . GLN A 1 250 ? 51.585 16.346 -2.465 1.00 56.94 250 GLN A CA 1
ATOM 1898 C C . GLN A 1 250 ? 50.583 15.239 -2.794 1.00 56.94 250 GLN A C 1
ATOM 1900 O O . GLN A 1 250 ? 49.427 15.554 -3.105 1.00 56.94 250 GLN A O 1
ATOM 1905 N N . PRO A 1 251 ? 51.011 13.965 -2.798 1.00 61.22 251 PRO A N 1
ATOM 1906 C CA . PRO A 1 251 ? 50.082 12.871 -2.987 1.00 61.22 251 PRO A CA 1
ATOM 1907 C C . PRO A 1 251 ? 48.958 13.047 -1.963 1.00 61.22 251 PRO A C 1
ATOM 1909 O O . PRO A 1 251 ? 49.250 13.422 -0.820 1.00 61.22 251 PRO A O 1
ATOM 1912 N N . PRO A 1 252 ? 47.689 12.847 -2.360 1.00 59.56 252 PRO A N 1
ATOM 1913 C CA . PRO A 1 252 ? 46.578 12.937 -1.430 1.00 59.56 252 PRO A CA 1
ATOM 1914 C C . PRO A 1 252 ? 46.930 12.079 -0.221 1.00 59.56 252 PRO A C 1
ATOM 1916 O O . PRO A 1 252 ? 47.183 10.880 -0.359 1.00 59.56 252 PRO A O 1
ATOM 1919 N N . GLN A 1 253 ? 47.034 12.714 0.949 1.00 53.53 253 GLN A N 1
ATOM 1920 C CA . GLN A 1 253 ? 47.183 11.969 2.182 1.00 53.53 253 GLN A CA 1
ATOM 1921 C C . GLN A 1 253 ? 45.989 11.030 2.235 1.00 53.53 253 GLN A C 1
ATOM 1923 O O . GLN A 1 253 ? 44.839 11.475 2.201 1.00 53.53 253 GLN A O 1
ATOM 1928 N N . HIS A 1 254 ? 46.281 9.730 2.224 1.00 51.19 254 HIS A N 1
ATOM 1929 C CA . HIS A 1 254 ? 45.284 8.707 2.459 1.00 51.19 254 HIS A CA 1
ATOM 1930 C C . HIS A 1 254 ? 44.452 9.149 3.666 1.00 51.19 254 HIS A C 1
ATOM 1932 O O . HIS A 1 254 ? 45.049 9.498 4.692 1.00 51.19 254 HIS A O 1
ATOM 1938 N N . PRO A 1 255 ? 43.110 9.165 3.573 1.00 58.94 255 PRO A N 1
ATOM 1939 C CA . PRO A 1 255 ? 42.305 9.287 4.770 1.00 58.94 255 PRO A CA 1
ATOM 1940 C C . PRO A 1 255 ? 42.803 8.212 5.729 1.00 58.94 255 PRO A C 1
ATOM 1942 O O . PRO A 1 255 ? 42.856 7.029 5.378 1.00 58.94 255 PRO A O 1
ATOM 1945 N N . GLN A 1 256 ? 43.269 8.665 6.895 1.00 52.25 256 GLN A N 1
ATOM 1946 C CA . GLN A 1 256 ? 43.610 7.801 8.011 1.00 52.25 256 GLN A CA 1
ATOM 1947 C C . GLN A 1 256 ? 42.491 6.762 8.123 1.00 52.25 256 GLN A C 1
ATOM 1949 O O . GLN A 1 256 ? 41.318 7.156 8.088 1.00 52.25 256 GLN A O 1
ATOM 1954 N N . PRO A 1 257 ? 42.808 5.457 8.196 1.00 53.75 257 PRO A N 1
ATOM 1955 C CA . PRO A 1 257 ? 41.791 4.470 8.488 1.00 53.75 257 PRO A CA 1
ATOM 1956 C C . PRO A 1 257 ? 41.133 4.931 9.780 1.00 53.75 257 PRO A C 1
ATOM 1958 O O . PRO A 1 257 ? 41.802 5.053 10.808 1.00 53.75 257 PRO A O 1
ATOM 1961 N N . TYR A 1 258 ? 39.844 5.269 9.694 1.00 53.53 258 TYR A N 1
ATOM 1962 C CA . TYR A 1 258 ? 39.017 5.462 10.869 1.00 53.53 258 TYR A CA 1
ATOM 1963 C C . TYR A 1 258 ? 39.345 4.307 11.796 1.00 53.53 258 TYR A C 1
ATOM 1965 O O . TYR A 1 258 ? 39.270 3.145 11.381 1.00 53.53 258 TYR A O 1
ATOM 1973 N N . GLY A 1 259 ? 39.821 4.664 12.992 1.00 46.41 259 GLY A N 1
ATOM 1974 C CA . GLY A 1 259 ? 40.186 3.712 14.017 1.00 46.41 259 GLY A CA 1
ATOM 1975 C C . GLY A 1 259 ? 39.116 2.642 14.046 1.00 46.41 259 GLY A C 1
ATOM 1976 O O . GLY A 1 259 ? 37.925 2.955 14.106 1.00 46.41 259 GLY A O 1
ATOM 1977 N N . GLN A 1 260 ? 39.558 1.396 13.906 1.00 46.50 260 GLN A N 1
ATOM 1978 C CA . GLN A 1 260 ? 38.727 0.242 14.157 1.00 46.50 260 GLN A CA 1
ATOM 1979 C C . GLN A 1 260 ? 38.134 0.457 15.545 1.00 46.50 260 GLN A C 1
ATOM 1981 O O . GLN A 1 260 ? 38.812 0.279 16.558 1.00 46.50 260 GLN A O 1
ATOM 1986 N N . ALA A 1 261 ? 36.883 0.915 15.587 1.00 49.22 261 ALA A N 1
ATOM 1987 C CA . ALA A 1 261 ? 36.053 0.738 16.749 1.00 49.22 261 ALA A CA 1
ATOM 1988 C C . ALA A 1 261 ? 36.091 -0.766 16.977 1.00 49.22 261 ALA A C 1
ATOM 1990 O O . ALA A 1 261 ? 35.644 -1.545 16.130 1.00 49.22 261 ALA A O 1
ATOM 1991 N N . GLN A 1 2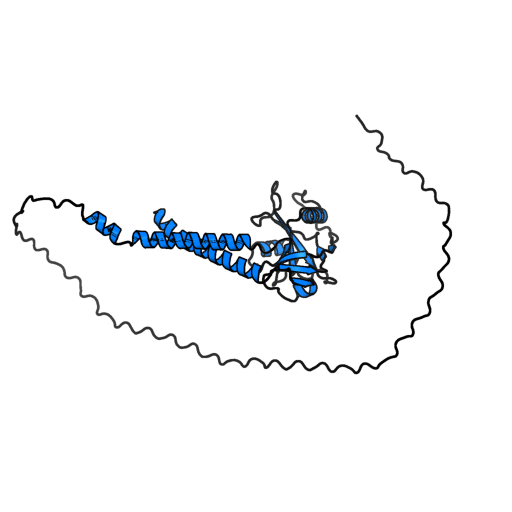62 ? 36.764 -1.162 18.058 1.00 48.53 262 GLN A N 1
ATOM 1992 C CA . GLN A 1 262 ? 36.759 -2.537 18.507 1.00 48.53 262 GLN A CA 1
ATOM 1993 C C . GLN A 1 262 ? 35.306 -3.009 18.469 1.00 48.53 262 GLN A C 1
ATOM 1995 O O . GLN A 1 262 ? 34.432 -2.241 18.887 1.00 48.53 262 GLN A O 1
ATOM 2000 N N . PRO A 1 263 ? 35.019 -4.217 17.962 1.00 50.06 263 PRO A N 1
ATOM 2001 C CA . PRO A 1 263 ? 33.696 -4.780 18.120 1.00 50.06 263 PRO A CA 1
ATOM 2002 C C . PRO A 1 263 ? 33.418 -4.793 19.622 1.00 50.06 263 PRO A C 1
ATOM 2004 O O . PRO A 1 263 ? 34.008 -5.573 20.370 1.00 50.06 263 PRO A O 1
ATOM 2007 N N . GLN A 1 264 ? 32.567 -3.870 20.077 1.00 44.38 264 GLN A N 1
ATOM 2008 C CA . GLN A 1 264 ? 31.892 -4.022 21.346 1.00 44.38 264 GLN A CA 1
ATOM 2009 C C . GLN A 1 264 ? 31.182 -5.356 21.218 1.00 44.38 264 GLN A C 1
ATOM 2011 O O . GLN A 1 264 ? 30.278 -5.514 20.397 1.00 44.38 264 GLN A O 1
ATOM 2016 N N . TYR A 1 265 ? 31.710 -6.329 21.955 1.00 48.59 265 TYR A N 1
ATOM 2017 C CA . TYR A 1 265 ? 31.128 -7.636 22.147 1.00 48.59 265 TYR A CA 1
ATOM 2018 C C . TYR A 1 265 ? 29.621 -7.457 22.262 1.00 48.59 265 TYR A C 1
ATOM 2020 O O . TYR A 1 265 ? 29.136 -6.799 23.185 1.00 48.59 265 TYR A O 1
ATOM 2028 N N . ALA A 1 266 ? 28.897 -8.000 21.282 1.00 45.91 266 ALA A N 1
ATOM 2029 C CA . ALA A 1 266 ? 27.469 -8.176 21.410 1.00 45.91 266 ALA A CA 1
ATOM 2030 C C . ALA A 1 266 ? 27.237 -8.847 22.771 1.00 45.91 266 ALA A C 1
ATOM 2032 O O . ALA A 1 266 ? 27.934 -9.826 23.071 1.00 45.91 266 ALA A O 1
ATOM 2033 N N . PRO A 1 267 ? 26.327 -8.340 23.619 1.00 55.03 267 PRO A N 1
ATOM 2034 C CA . PRO A 1 267 ? 25.916 -9.105 24.775 1.00 55.03 267 PRO A CA 1
ATOM 2035 C C . PRO A 1 267 ? 25.417 -10.440 24.233 1.00 55.03 267 PRO A C 1
ATOM 2037 O O . PRO A 1 267 ? 24.465 -10.490 23.454 1.00 55.03 267 PRO A O 1
ATOM 2040 N N . THR A 1 268 ? 26.129 -11.511 24.586 1.00 48.72 268 THR A N 1
ATOM 2041 C CA . THR A 1 268 ? 25.658 -12.883 24.471 1.00 48.72 268 THR A CA 1
ATOM 2042 C C . THR A 1 268 ? 24.220 -12.876 24.949 1.00 48.72 268 THR A C 1
ATOM 2044 O O . THR A 1 268 ? 23.965 -12.680 26.138 1.00 48.72 268 THR A O 1
ATOM 2047 N N . TYR A 1 269 ? 23.283 -13.016 24.012 1.00 48.00 269 TYR A N 1
ATOM 2048 C CA . TYR A 1 269 ? 21.898 -13.272 24.343 1.00 48.00 269 TYR A CA 1
ATOM 2049 C C . TYR A 1 269 ? 21.917 -14.541 25.179 1.00 48.00 269 TYR A C 1
ATOM 2051 O O . TYR A 1 269 ? 22.211 -15.630 24.680 1.00 48.00 269 TYR A O 1
ATOM 2059 N N . GLY A 1 270 ? 21.704 -14.356 26.482 1.00 47.78 270 GLY A N 1
ATOM 2060 C CA . GLY A 1 270 ? 21.464 -15.444 27.399 1.00 47.78 270 GLY A CA 1
ATOM 2061 C C . GLY A 1 270 ? 20.399 -16.323 26.774 1.00 47.78 270 GLY A C 1
ATOM 2062 O O . GLY A 1 270 ? 19.368 -15.830 26.307 1.00 47.78 270 GLY A O 1
ATOM 2063 N N . GLN A 1 271 ? 20.694 -17.618 26.714 1.00 47.16 271 GLN A N 1
ATOM 2064 C CA . GLN A 1 271 ? 19.696 -18.631 26.432 1.00 47.16 271 GLN A CA 1
ATOM 2065 C C . GLN A 1 271 ? 18.425 -18.281 27.216 1.00 47.16 271 GLN A C 1
ATOM 2067 O O . GLN A 1 271 ? 18.528 -18.012 28.418 1.00 47.16 271 GLN A O 1
ATOM 2072 N N . PRO A 1 272 ? 17.240 -18.260 26.582 1.00 52.69 272 PRO A N 1
ATOM 2073 C CA . PRO A 1 272 ? 16.011 -18.179 27.342 1.00 52.69 272 PRO A CA 1
ATOM 2074 C C . PRO A 1 272 ? 16.013 -19.365 28.302 1.00 52.69 272 PRO A C 1
ATOM 2076 O O . PRO A 1 272 ? 16.075 -20.521 27.877 1.00 52.69 272 PRO A O 1
ATOM 2079 N N . ALA A 1 273 ? 16.021 -19.060 29.600 1.00 53.25 273 ALA A N 1
ATOM 2080 C CA . ALA A 1 273 ? 15.805 -20.045 30.636 1.00 53.25 273 ALA A CA 1
ATOM 2081 C C . ALA A 1 273 ? 14.533 -20.806 30.268 1.00 53.25 273 ALA A C 1
ATOM 2083 O O . ALA A 1 273 ? 13.463 -20.213 30.117 1.00 53.25 273 ALA A O 1
ATOM 2084 N N . THR A 1 274 ? 14.679 -22.111 30.065 1.00 51.84 274 THR A N 1
ATOM 2085 C CA . THR A 1 274 ? 13.569 -23.033 29.886 1.00 51.84 274 THR A CA 1
ATOM 2086 C C . THR A 1 274 ? 12.568 -22.756 31.006 1.00 51.84 274 THR A C 1
ATOM 2088 O O . THR A 1 274 ? 12.953 -22.870 32.175 1.00 51.84 274 THR A O 1
ATOM 2091 N N . PRO A 1 275 ? 11.317 -22.361 30.715 1.00 54.12 275 PRO A N 1
ATOM 2092 C CA . PRO A 1 275 ? 10.322 -22.259 31.763 1.00 54.12 275 PRO A CA 1
ATOM 2093 C C . PRO A 1 275 ? 10.165 -23.657 32.362 1.00 54.12 275 PRO A C 1
ATOM 2095 O O . PRO A 1 275 ? 9.717 -24.588 31.692 1.00 54.12 275 PRO A O 1
ATOM 2098 N N . GLN A 1 276 ? 10.597 -23.812 33.616 1.00 50.59 276 GLN A N 1
ATOM 2099 C CA . GLN A 1 276 ? 10.239 -24.958 34.436 1.00 50.59 276 GLN A CA 1
ATOM 2100 C C . GLN A 1 276 ? 8.714 -25.018 34.446 1.00 50.59 276 GLN A C 1
ATOM 2102 O O . GLN A 1 276 ? 8.057 -24.164 35.038 1.00 50.59 276 GLN A O 1
ATOM 2107 N N . GLN A 1 277 ? 8.160 -26.003 33.740 1.00 48.41 277 GLN A N 1
ATOM 2108 C CA . GLN A 1 277 ? 6.762 -26.375 33.871 1.00 48.41 277 GLN A CA 1
ATOM 2109 C C . GLN A 1 277 ? 6.509 -26.663 35.355 1.00 48.41 277 GLN A C 1
ATOM 2111 O O . GLN A 1 277 ? 7.114 -27.598 35.889 1.00 48.41 277 GLN A O 1
ATOM 2116 N N . PRO A 1 278 ? 5.640 -25.907 36.049 1.00 54.41 278 PRO A N 1
ATOM 2117 C CA . PRO A 1 278 ? 5.120 -26.384 37.313 1.00 54.41 278 PRO A CA 1
ATOM 2118 C C . PRO A 1 278 ? 4.389 -27.693 37.017 1.00 54.41 278 PRO A C 1
ATOM 2120 O O . PRO A 1 278 ? 3.543 -27.755 36.123 1.00 54.41 278 PRO A O 1
ATOM 2123 N N . ALA A 1 279 ? 4.779 -28.751 37.726 1.00 50.47 279 ALA A N 1
ATOM 2124 C CA . ALA A 1 279 ? 4.140 -30.051 37.653 1.00 50.47 279 ALA A CA 1
ATOM 2125 C C . ALA A 1 279 ? 2.627 -29.864 37.816 1.00 50.47 279 ALA A C 1
ATOM 2127 O O . ALA A 1 279 ? 2.143 -29.499 38.890 1.00 50.47 279 ALA A O 1
ATOM 2128 N N . ALA A 1 280 ? 1.887 -30.074 36.727 1.00 46.38 280 ALA A N 1
ATOM 2129 C CA . ALA A 1 280 ? 0.442 -30.116 36.759 1.00 46.38 280 ALA A CA 1
ATOM 2130 C C . ALA A 1 280 ? 0.047 -31.319 37.619 1.00 46.38 280 ALA A C 1
ATOM 2132 O O . ALA A 1 280 ? 0.127 -32.473 37.199 1.00 46.38 280 ALA A O 1
ATOM 2133 N N . SER A 1 281 ? -0.329 -31.029 38.862 1.00 51.22 281 SER A N 1
ATOM 2134 C CA . SER A 1 281 ? -1.098 -31.936 39.697 1.00 51.22 281 SER A CA 1
ATOM 2135 C C . SER A 1 281 ? -2.357 -32.298 38.915 1.00 51.22 281 SER A C 1
ATOM 2137 O O . SER A 1 281 ? -3.168 -31.425 38.600 1.00 51.22 281 SER A O 1
ATOM 2139 N N . TYR A 1 282 ? -2.485 -33.572 38.546 1.00 49.31 282 TYR A N 1
ATOM 2140 C CA . TYR A 1 282 ? -3.683 -34.137 37.935 1.00 49.31 282 TYR A CA 1
ATOM 2141 C C . TYR A 1 282 ? -4.816 -34.119 38.970 1.00 49.31 282 TYR A C 1
ATOM 2143 O O . TYR A 1 282 ? -5.129 -35.119 39.614 1.00 49.31 282 TYR A O 1
ATOM 2151 N N . GLY A 1 283 ? -5.415 -32.943 39.148 1.00 50.19 283 GLY A N 1
ATOM 2152 C CA . GLY A 1 283 ? -6.703 -32.774 39.795 1.00 50.19 283 GLY A CA 1
ATOM 2153 C C . GLY A 1 283 ? -7.769 -33.410 38.914 1.00 50.19 283 GLY A C 1
ATOM 2154 O O . GLY A 1 283 ? -7.922 -33.057 37.748 1.00 50.19 283 GLY A O 1
ATOM 2155 N N . GLN A 1 284 ? -8.452 -34.396 39.482 1.00 52.91 284 GLN A N 1
ATOM 2156 C CA . GLN A 1 284 ? -9.535 -35.162 38.881 1.00 52.91 284 GLN A CA 1
ATOM 2157 C C . GLN A 1 284 ? -10.516 -34.261 38.122 1.00 52.91 284 GLN A C 1
ATOM 2159 O O . GLN A 1 284 ? -11.051 -33.299 38.672 1.00 52.91 284 GLN A O 1
ATOM 2164 N N . ALA A 1 285 ? -10.773 -34.610 36.861 1.00 51.22 285 ALA A N 1
ATOM 2165 C CA . ALA A 1 285 ? -11.832 -33.999 36.078 1.00 51.22 285 ALA A CA 1
ATOM 2166 C C . ALA A 1 285 ? -13.174 -34.152 36.825 1.00 51.22 285 ALA A C 1
ATOM 2168 O O . ALA A 1 285 ? -13.527 -35.276 37.207 1.00 51.22 285 ALA A O 1
ATOM 2169 N N . PRO A 1 286 ? -13.935 -33.067 37.050 1.00 59.78 286 PRO A N 1
ATOM 2170 C CA . PRO A 1 286 ? -15.275 -33.178 37.598 1.00 59.78 286 PRO A CA 1
ATOM 2171 C C . PRO A 1 286 ? -16.137 -34.013 36.647 1.00 59.78 286 PRO A C 1
ATOM 2173 O O . PRO A 1 286 ? -16.186 -33.771 35.440 1.00 59.78 286 PRO A O 1
ATOM 2176 N N . ARG A 1 287 ? -16.792 -35.034 37.213 1.00 63.03 287 ARG A N 1
ATOM 2177 C CA . ARG A 1 287 ? -17.771 -35.876 36.520 1.00 63.03 287 ARG A CA 1
ATOM 2178 C C . ARG A 1 287 ? -18.781 -34.990 35.776 1.00 63.03 287 ARG A C 1
ATOM 2180 O O . ARG A 1 287 ? -19.309 -34.063 36.393 1.00 63.03 287 ARG A O 1
ATOM 2187 N N . PRO A 1 288 ? -19.109 -35.293 34.509 1.00 58.56 288 PRO A N 1
ATOM 2188 C CA . PRO A 1 288 ? -20.198 -34.617 33.820 1.00 58.56 288 PRO A CA 1
ATOM 2189 C C . PRO A 1 288 ? -21.498 -34.834 34.601 1.00 58.56 288 PRO A C 1
ATOM 2191 O O . PRO A 1 288 ? -21.875 -35.968 34.909 1.00 58.56 288 PRO A O 1
ATOM 2194 N N . ALA A 1 289 ? -22.145 -33.727 34.967 1.00 63.22 289 ALA A N 1
ATOM 2195 C CA . ALA A 1 289 ? -23.456 -33.739 35.591 1.00 63.22 289 ALA A CA 1
ATOM 2196 C C . ALA A 1 289 ? -24.464 -34.408 34.647 1.00 63.22 289 ALA A C 1
ATOM 2198 O O . ALA A 1 289 ? -24.445 -34.184 33.435 1.00 63.22 289 ALA A O 1
ATOM 2199 N N . ALA A 1 290 ? -25.315 -35.259 35.219 1.00 67.12 290 ALA A N 1
ATOM 2200 C CA . ALA A 1 290 ? -26.363 -35.962 34.500 1.00 67.12 290 ALA A CA 1
ATOM 2201 C C . ALA A 1 290 ? -27.278 -34.974 33.744 1.00 67.12 290 ALA A C 1
ATOM 2203 O O . ALA A 1 290 ? -27.547 -33.884 34.258 1.00 67.12 290 ALA A O 1
ATOM 2204 N N . PRO A 1 291 ? -27.768 -35.342 32.546 1.00 61.12 291 PRO A N 1
ATOM 2205 C CA . PRO A 1 291 ? -28.670 -34.502 31.767 1.00 61.12 291 PRO A CA 1
ATOM 2206 C C . PRO A 1 291 ? -29.932 -34.184 32.575 1.00 61.12 291 PRO A C 1
ATOM 2208 O O . PRO A 1 291 ? -30.644 -35.084 33.023 1.00 61.12 291 PRO A O 1
ATOM 2211 N N . GLN A 1 292 ? -30.189 -32.890 32.775 1.00 67.06 292 GLN A N 1
ATOM 2212 C CA . GLN A 1 292 ? -31.436 -32.413 33.362 1.00 67.06 292 GLN A CA 1
ATOM 2213 C C . GLN A 1 292 ? -32.610 -32.765 32.431 1.00 67.06 292 GLN A C 1
ATOM 2215 O O . GLN A 1 292 ? -32.493 -32.589 31.214 1.00 67.06 292 GLN A O 1
ATOM 2220 N N . PRO A 1 293 ? -33.736 -33.263 32.972 1.00 61.53 293 PRO A N 1
ATOM 2221 C CA . PRO A 1 293 ? -34.930 -33.533 32.186 1.00 61.53 293 PRO A CA 1
ATOM 2222 C C . PRO A 1 293 ? -35.469 -32.237 31.571 1.00 61.53 293 PRO A C 1
ATOM 2224 O O . PRO A 1 293 ? -35.512 -31.193 32.220 1.00 61.53 293 PRO A O 1
ATOM 2227 N N . ALA A 1 294 ? -35.854 -32.329 30.297 1.00 54.94 294 ALA A N 1
ATOM 2228 C CA . ALA A 1 294 ? -36.388 -31.233 29.504 1.00 54.94 294 ALA A CA 1
ATOM 2229 C C . ALA A 1 294 ? -37.581 -30.575 30.212 1.00 54.94 294 ALA A C 1
ATOM 2231 O O . ALA A 1 294 ? -38.573 -31.236 30.521 1.00 54.94 294 ALA A O 1
ATOM 2232 N N . ALA A 1 295 ? -37.463 -29.271 30.464 1.00 59.69 295 ALA A N 1
ATOM 2233 C CA . ALA A 1 295 ? -38.548 -28.463 30.988 1.00 59.69 295 ALA A CA 1
ATOM 2234 C C . ALA A 1 295 ? -39.695 -28.394 29.969 1.00 59.69 295 ALA A C 1
ATOM 2236 O O . ALA A 1 295 ? -39.498 -28.143 28.779 1.00 59.69 295 ALA A O 1
ATOM 2237 N N . GLU A 1 296 ? -40.890 -28.649 30.483 1.00 66.62 296 GLU A N 1
ATOM 2238 C CA . GLU A 1 296 ? -42.179 -28.622 29.810 1.00 66.62 296 GLU A CA 1
ATOM 2239 C C . GLU A 1 296 ? -42.464 -27.234 29.190 1.00 66.62 296 GLU A C 1
ATOM 2241 O O . GLU A 1 296 ? -42.177 -26.209 29.817 1.00 66.62 296 GLU A O 1
ATOM 2246 N N . PRO A 1 297 ? -43.008 -27.156 27.960 1.00 58.81 297 PRO A N 1
ATOM 2247 C CA . PRO A 1 297 ? -43.241 -25.887 27.278 1.00 58.81 297 PRO A CA 1
ATOM 2248 C C . PRO A 1 297 ? -44.323 -25.061 27.984 1.00 58.81 297 PRO A C 1
ATOM 2250 O O . PRO A 1 297 ? -45.479 -25.472 28.107 1.00 58.81 297 PRO A O 1
ATOM 2253 N N . ALA A 1 298 ? -43.943 -23.857 28.416 1.00 58.06 298 ALA A N 1
ATOM 2254 C CA . ALA A 1 298 ? -44.852 -22.873 28.982 1.00 58.06 298 ALA A CA 1
ATOM 2255 C C . ALA A 1 298 ? -45.922 -22.460 27.955 1.00 58.06 298 ALA A C 1
ATOM 2257 O O . ALA A 1 298 ? -45.624 -22.119 26.808 1.00 58.06 298 ALA A O 1
ATOM 2258 N N . LYS A 1 299 ? -47.186 -22.494 28.388 1.00 57.50 299 LYS A N 1
ATOM 2259 C CA . LYS A 1 299 ? -48.349 -22.067 27.603 1.00 57.50 299 LYS A CA 1
ATOM 2260 C C . LYS A 1 299 ? -48.256 -20.570 27.261 1.00 57.50 299 LYS A C 1
ATOM 2262 O O . LYS A 1 299 ? -47.845 -19.786 28.117 1.00 57.50 299 LYS A O 1
ATOM 2267 N N . PRO A 1 300 ? -48.689 -20.152 26.057 1.00 53.41 300 PRO A N 1
ATOM 2268 C CA . PRO A 1 300 ? -48.692 -18.749 25.662 1.00 53.41 300 PRO A CA 1
ATOM 2269 C C . PRO A 1 300 ? -49.696 -17.966 26.510 1.00 53.41 300 PRO A C 1
ATOM 2271 O O . PRO A 1 300 ? -50.889 -18.285 26.536 1.00 53.41 300 PRO A O 1
ATOM 2274 N N . ASN A 1 301 ? -49.202 -16.941 27.207 1.00 51.88 301 ASN A N 1
ATOM 2275 C CA . ASN A 1 301 ? -50.051 -16.021 27.941 1.00 51.88 301 ASN A CA 1
ATOM 2276 C C . ASN A 1 301 ? -50.793 -15.144 26.926 1.00 51.88 301 ASN A C 1
ATOM 2278 O O . ASN A 1 301 ? -50.194 -14.439 26.116 1.00 51.88 301 ASN A O 1
ATOM 2282 N N . LYS A 1 302 ? -52.115 -15.281 26.929 1.00 57.97 302 LYS A N 1
ATOM 2283 C CA . LYS A 1 302 ? -53.044 -14.487 26.136 1.00 57.97 302 LYS A CA 1
ATOM 2284 C C . LYS A 1 302 ? -53.168 -13.126 26.821 1.00 57.97 302 LYS A C 1
ATOM 2286 O O . LYS A 1 302 ? -53.250 -13.089 28.047 1.00 57.97 302 LYS A O 1
ATOM 2291 N N . THR A 1 303 ? -53.334 -12.078 26.018 1.00 53.22 303 THR A N 1
ATOM 2292 C CA . THR A 1 303 ? -53.670 -10.688 26.393 1.00 53.22 303 THR A CA 1
ATOM 2293 C C . THR A 1 303 ? -52.455 -9.790 26.624 1.00 53.22 303 THR A C 1
ATOM 2295 O O . THR A 1 303 ? -51.861 -9.813 27.687 1.00 53.22 303 THR A O 1
ATOM 2298 N N . ASP A 1 304 ? -52.116 -8.995 25.607 1.00 50.62 304 ASP A N 1
ATOM 2299 C CA . ASP A 1 304 ? -52.039 -7.540 25.763 1.00 50.62 304 ASP A CA 1
ATOM 2300 C C . ASP A 1 304 ? -52.241 -6.880 24.395 1.00 50.62 304 ASP A C 1
ATOM 2302 O O . ASP A 1 304 ? -51.425 -6.963 23.476 1.00 50.62 304 ASP A O 1
ATOM 2306 N N . SER A 1 305 ? -53.427 -6.300 24.247 1.00 53.91 305 SER A N 1
ATOM 2307 C CA . SER A 1 305 ? -53.854 -5.528 23.091 1.00 53.91 305 SER A CA 1
ATOM 2308 C C . SER A 1 305 ? -53.133 -4.183 23.112 1.00 53.91 305 SER A C 1
ATOM 2310 O O . SER A 1 305 ? -53.435 -3.329 23.943 1.00 53.91 305 SER A O 1
ATOM 2312 N N . ILE A 1 306 ? -52.190 -3.987 22.196 1.00 59.44 306 ILE A N 1
ATOM 2313 C CA . ILE A 1 306 ? -51.563 -2.685 21.950 1.00 59.44 306 ILE A CA 1
ATOM 2314 C C . ILE A 1 306 ? -52.573 -1.828 21.161 1.00 59.44 306 ILE A C 1
ATOM 2316 O O . ILE A 1 306 ? -53.029 -2.277 20.105 1.00 59.44 306 ILE A O 1
ATOM 2320 N N . PRO A 1 307 ? -52.975 -0.634 21.639 1.00 65.12 307 PRO A N 1
ATOM 2321 C CA . PRO A 1 307 ? -53.850 0.249 20.875 1.00 65.12 307 PRO A CA 1
ATOM 2322 C C . PRO A 1 307 ? -53.125 0.815 19.640 1.00 65.12 307 PRO A C 1
ATOM 2324 O O . PRO A 1 307 ? -51.901 0.968 19.660 1.00 65.12 307 PRO A O 1
ATOM 2327 N N . PRO A 1 308 ? -53.861 1.136 18.562 1.00 61.56 308 PRO A N 1
ATOM 2328 C CA . PRO A 1 308 ? -53.274 1.663 17.337 1.00 61.56 308 PRO A CA 1
ATOM 2329 C C . PRO A 1 308 ? -52.599 3.017 17.582 1.00 61.56 308 PRO A C 1
ATOM 2331 O O . PRO A 1 308 ? -53.170 3.918 18.198 1.00 61.56 308 PRO A O 1
ATOM 2334 N N . VAL A 1 309 ? -51.373 3.137 17.074 1.00 66.12 309 VAL A N 1
ATOM 2335 C CA . VAL A 1 309 ? -50.604 4.380 17.023 1.00 66.12 309 VAL A CA 1
ATOM 2336 C C . VAL A 1 309 ? -51.310 5.337 16.064 1.00 66.12 309 VAL A C 1
ATOM 2338 O O . VAL A 1 309 ? -51.555 5.006 14.907 1.00 66.12 309 VAL A O 1
ATOM 2341 N N . PHE A 1 310 ? -51.675 6.506 16.581 1.00 64.31 310 PHE A N 1
ATOM 2342 C CA . PHE A 1 310 ? -52.250 7.616 15.832 1.00 64.31 310 PHE A CA 1
ATOM 2343 C C . PHE A 1 310 ? -51.159 8.231 14.946 1.00 64.31 310 PHE A C 1
ATOM 2345 O O . PHE A 1 310 ? -50.121 8.637 15.467 1.00 64.31 310 PHE A O 1
ATOM 2352 N N . ASP A 1 311 ? -51.383 8.278 13.633 1.00 67.44 311 ASP A N 1
ATOM 2353 C CA . ASP A 1 311 ? -50.473 8.878 12.652 1.00 67.44 311 ASP A CA 1
ATOM 2354 C C . ASP A 1 311 ? -50.988 10.285 12.275 1.00 67.44 311 ASP A C 1
ATOM 2356 O O . ASP A 1 311 ? -51.987 10.397 11.559 1.00 67.44 311 ASP A O 1
ATOM 2360 N N . PRO A 1 312 ? -50.398 11.378 12.800 1.00 60.19 312 PRO A N 1
ATOM 2361 C CA . PRO A 1 312 ? -50.928 12.730 12.622 1.00 60.19 312 PRO A CA 1
ATOM 2362 C C . PRO A 1 312 ? -50.587 13.385 11.269 1.00 60.19 312 PRO A C 1
ATOM 2364 O O . PRO A 1 312 ? -50.824 14.582 11.116 1.00 60.19 312 PRO A O 1
ATOM 2367 N N . PHE A 1 313 ? -50.050 12.652 10.285 1.00 56.59 313 PHE A N 1
ATOM 2368 C CA . PHE A 1 313 ? -49.587 13.235 9.013 1.00 56.59 313 PHE A CA 1
ATOM 2369 C C . PHE A 1 313 ? -50.355 12.786 7.758 1.00 56.59 313 PHE A C 1
ATOM 2371 O O . PHE A 1 313 ? -49.915 13.058 6.644 1.00 56.59 313 PHE A O 1
ATOM 2378 N N . ALA A 1 314 ? -51.526 12.159 7.905 1.00 55.16 314 ALA A N 1
ATOM 2379 C CA . ALA A 1 314 ? -52.301 11.668 6.759 1.00 55.16 314 ALA A CA 1
ATOM 2380 C C . ALA A 1 314 ? -52.980 12.759 5.892 1.00 55.16 314 ALA A C 1
ATOM 2382 O O . ALA A 1 314 ? -53.417 12.442 4.790 1.00 55.16 314 ALA A O 1
ATOM 2383 N N . ASP A 1 315 ? -53.033 14.027 6.322 1.00 57.31 315 ASP A N 1
ATOM 2384 C CA . ASP A 1 315 ? -53.868 15.063 5.679 1.00 57.31 315 ASP A CA 1
ATOM 2385 C C . ASP A 1 315 ? -53.099 16.287 5.143 1.00 57.31 315 ASP A C 1
ATOM 2387 O O . ASP A 1 315 ? -53.538 17.424 5.314 1.00 57.31 315 ASP A O 1
ATOM 2391 N N . GLN A 1 316 ? -51.961 16.103 4.465 1.00 49.31 316 GLN A N 1
ATOM 2392 C CA . GLN A 1 316 ? -51.373 17.193 3.666 1.00 49.31 316 GLN A CA 1
ATOM 2393 C C . GLN A 1 316 ? -50.899 16.720 2.285 1.00 49.31 316 GLN A C 1
ATOM 2395 O O . GLN A 1 316 ? -49.712 16.529 2.039 1.00 49.31 316 GLN A O 1
ATOM 2400 N N . GLN A 1 317 ? -51.857 16.581 1.364 1.00 44.41 317 GLN A N 1
ATOM 2401 C CA . GLN A 1 317 ? -51.648 16.855 -0.062 1.00 44.41 317 GLN A CA 1
ATOM 2402 C C . GLN A 1 317 ? -52.422 18.128 -0.421 1.00 44.41 317 GLN A C 1
ATOM 2404 O O . GLN A 1 317 ? -53.603 18.253 -0.084 1.00 44.41 317 GLN A O 1
ATOM 2409 N N . PRO A 1 318 ? -51.743 19.097 -1.041 1.00 58.25 318 PRO A N 1
ATOM 2410 C CA . PRO A 1 318 ? -52.080 19.436 -2.426 1.00 58.25 318 PRO A CA 1
ATOM 2411 C C . PRO A 1 318 ? -50.909 19.270 -3.403 1.00 58.25 318 PRO A C 1
ATOM 2413 O O . PRO A 1 318 ? -49.764 19.624 -3.045 1.00 58.25 318 PRO A O 1
#

pLDDT: mean 76.91, std 18.47, range [44.38, 98.19]

Foldseek 3Di:
DVVVVCLVVLLVLLVVLQVLLVVLQCQCVVAVDADEDEPVVCLVDLDDWHKHWYAQWKWFLLLKQFADPVRHHADVPRDGQWIWTFIHHVPDDPQDAGQEIEIERPVVSVVSSCVLNPHPPDDDDPPPDPRDTDIDHDIFIFTKDPDPQCPPPNNVVSCVRDHHHDRSHIYGYGPYDRDNVSSNVSNVVSVVSVVVSVCVVCVVPVVVVVVVVVVPDPPPPDDDDDDDDDDDDDDPPPDDPPDDPPDPPDPPDPPDPPPPPDPPPDPPPPDPDDPPPDPPDPDDDPDPDDDDPDDDDDDDDDDDDDDDDDDPPPPDDD

Secondary structure (DSSP, 8-state):
-HHHHHHHHHHHHHHHHHHHHHHHHHHHHH-SSPEEEEHHHHHHS-PPSSEEEEEEEEEEEEEEEEE-TTSSPP-TTPPPSEEEEEEEPTTPPTTPPEEEEEEE--HHHHHHHHHHTT-TT-SS------PPP-EEEEEEEEEEETT--TTSHHHHHHHTTSSPEEEEEEEEEET----HHHHHHHHHHHHHHHHHHHHHHHHHH-HHHHHTTTTTS--------PPP----------PPPPPPP----PPPP------------------PPP----------PPPPPPPPPPPPPPPPPP---PPPPP-TTTT---

Organism: NCBI:txid2219043

Sequence (318 aa):
MLLRRWKLLMPLGAISFFGAGINGLYVGLANPHPKTMTANQFAHIAPNSGWYHVTGGYLDLSQSIALTDDGRRPGYGDHPAYDYIALHQPNEAPNTPVSVFVRTADPALMQAAQDASGGSDSSGEQTVYARTPVYRRMDITGMVQTGMTRDSSITRRLENTGPSVDDNLVVIADGAKPNLWRALGSLLLGLILGYGCVQMWIGDDNPFRRNAKQDDLPTQPGLGSIPYSPQMANTPVGFPPPYPPYGQAQPPQHPQPYGQAQPQYAPTYGQPATPQQPAASYGQAPRPAAPQPAAEPAKPNKTDSIPPVFDPFADQQP

Radius of gyration: 38.45 Å; chains: 1; bounding box: 111×79×100 Å